Protein AF-A0A6J8EZH2-F1 (afdb_monomer)

Foldseek 3Di:
DVVVVVVVCVVVVPPPDCPPVVVPDPPAPPDDDPVNVVVVVVVVCVVVVVVVVVVVVVPVVDVPDDPVPDPDPVVVVVVVVVVVVVVVVVVVVSVVVVVVVVVVVVVVVVVVVVVVVVVVVVVVVVVVVVVVVVVVVVVVVVVCCVVCVCVVQAWPAKKFADPCGPQNAKDFFDLQDDPVVLCVVQVVAFKWWFEALTMIGGHHDDDDPVIDGDHRVQQPDARNNGRVDGRGRHRMTRMGTD

Nearest PDB structures (foldseek):
  5fws-assembly1_A  TM=8.852E-01  e=4.371E-08  Homo sapiens
  5fwu-assembly1_A  TM=8.793E-01  e=6.453E-08  Homo sapiens
  7bzt-assembly1_E  TM=8.659E-01  e=6.453E-08  Homo sapiens
  7pz2-assembly1_A  TM=8.069E-01  e=7.130E-07  Saccharomyces cerevisiae

Organism: Mytilus coruscus (NCBI:txid42192)

Solvent-accessible surface area (backbone atoms only — not comparable to full-atom values): 13404 Å² total; per-residue (Å²): 118,69,67,60,53,55,50,52,50,63,59,61,71,67,62,88,80,67,75,68,75,70,77,68,57,85,84,66,61,92,89,81,41,72,66,56,57,49,50,60,54,50,59,64,51,46,61,57,52,53,52,52,50,51,55,52,53,56,58,71,74,44,94,82,64,65,82,87,77,60,80,53,71,66,57,57,53,50,51,52,53,50,54,56,49,52,51,52,50,50,52,49,53,53,49,54,52,51,53,51,54,50,53,53,50,50,56,51,49,53,52,53,55,54,50,53,54,52,51,54,54,52,51,54,53,52,54,50,53,52,53,52,52,53,50,52,52,51,54,50,51,52,51,50,49,69,77,39,63,59,56,81,64,36,53,76,47,15,24,43,43,58,97,86,39,65,40,73,48,69,46,81,72,38,91,57,26,35,70,67,58,38,34,64,71,22,63,94,34,56,26,25,27,22,28,58,27,28,30,35,20,21,27,79,66,77,89,43,89,94,31,44,77,53,61,58,79,62,22,66,30,45,12,67,56,35,71,97,40,56,15,1,17,85,55,17,26,25,28,26,48,80

Radius of gyration: 48.92 Å; Cα contacts (8 Å, |Δi|>4): 246; chains: 1; bounding box: 97×35×114 Å

pLDDT: mean 74.62, std 21.77, range [24.61, 97.44]

InterPro domains:
  IPR002889 Carbohydrate-binding WSC [PF01822] (155-233)
  IPR002889 Carbohydrate-binding WSC [PS51212] (152-242)
  IPR002889 Carbohydrate-binding WSC [SM00321] (152-242)
  IPR051589 Sialate:O-sulfotransferase [PTHR45964] (112-242)

Mean predicted aligned error: 18.31 Å

Secondary structure (DSSP, 8-state):
-HHHHHHHHHHHTTSSS-SSTTTS-TTS-TTT-HHHHHHHHHHHHHHHHHHHHHHHHHHHT-TT--TTSSPPHHHHHHHHHHHHHHHHHHHHHHHHHHHHHHHHHHHHHHHHHHHHHHHHHHHHHHHHHHHHHHHHHHHHHHHHHHH-GGGTTTEEEEEE--TT-SSSEEEPPPTT--HHHHHHHTTTSSEEEEETTTEEEEES----TTS-EE-GGG--PEETTEEEEE--BTTEEEEEE-

Structure (mmCIF, N/CA/C/O backbone):
data_AF-A0A6J8EZH2-F1
#
_entry.id   AF-A0A6J8EZH2-F1
#
loop_
_atom_site.group_PDB
_atom_site.id
_atom_site.type_symbol
_atom_site.label_atom_id
_atom_site.label_alt_id
_atom_site.label_comp_id
_atom_site.label_asym_id
_atom_site.label_entity_id
_atom_site.label_seq_id
_atom_site.pdbx_PDB_ins_code
_atom_site.Cartn_x
_atom_site.Cartn_y
_atom_site.Cartn_z
_atom_site.occupancy
_atom_site.B_iso_or_equiv
_atom_site.auth_seq_id
_atom_site.auth_comp_id
_atom_site.auth_asym_id
_atom_site.auth_atom_id
_atom_site.pdbx_PDB_model_num
ATOM 1 N N . MET A 1 1 ? -58.253 7.950 54.979 1.00 36.25 1 MET A N 1
ATOM 2 C CA . MET A 1 1 ? -58.880 7.633 53.675 1.00 36.25 1 MET A CA 1
ATOM 3 C C . MET A 1 1 ? -58.024 6.733 52.775 1.00 36.25 1 MET A C 1
ATOM 5 O O . MET A 1 1 ? -58.567 5.784 52.239 1.00 36.25 1 MET A O 1
ATOM 9 N N . TRP A 1 2 ? -56.701 6.925 52.660 1.00 24.61 2 TRP A N 1
ATOM 10 C CA . TRP A 1 2 ? -55.835 6.072 51.815 1.00 24.61 2 TRP A CA 1
ATOM 11 C C . TRP A 1 2 ? -55.559 4.654 52.358 1.00 24.61 2 TRP A C 1
ATOM 13 O O . TRP A 1 2 ? -55.415 3.715 51.584 1.00 24.61 2 TRP A O 1
ATOM 23 N N . ILE A 1 3 ? -55.561 4.459 53.681 1.00 33.22 3 ILE A N 1
ATOM 24 C CA . ILE A 1 3 ? -55.316 3.141 54.303 1.00 33.22 3 ILE A CA 1
ATOM 25 C C . ILE A 1 3 ? -56.498 2.173 54.090 1.00 33.22 3 ILE A C 1
ATOM 27 O O 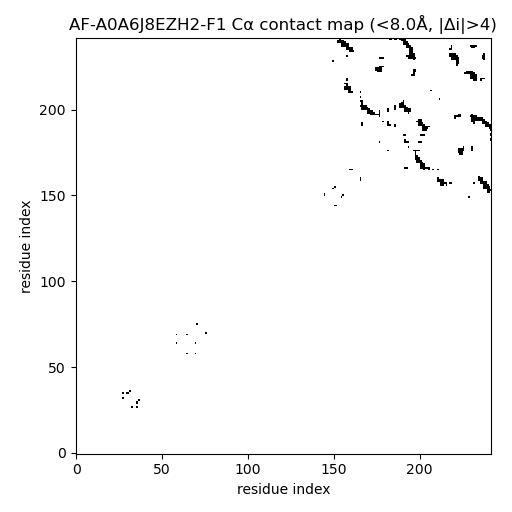. ILE A 1 3 ? -56.279 0.980 53.909 1.00 33.22 3 ILE A O 1
ATOM 31 N N . GLN A 1 4 ? -57.736 2.678 54.013 1.00 32.62 4 GLN A N 1
ATOM 32 C CA . GLN A 1 4 ? -58.915 1.865 53.674 1.00 32.62 4 GLN A CA 1
ATOM 33 C C . GLN A 1 4 ? -58.931 1.439 52.201 1.00 32.62 4 GLN A C 1
ATOM 35 O O . GLN A 1 4 ? -59.411 0.355 51.901 1.00 32.62 4 GLN A O 1
ATOM 40 N N . ILE A 1 5 ? -58.357 2.236 51.293 1.00 39.25 5 ILE A N 1
ATOM 41 C CA . ILE A 1 5 ? -58.253 1.890 49.866 1.00 39.25 5 ILE A CA 1
ATOM 42 C C . ILE A 1 5 ? -57.192 0.799 49.655 1.00 39.25 5 ILE A C 1
ATOM 44 O O . ILE A 1 5 ? -57.424 -0.150 48.912 1.00 39.25 5 ILE A O 1
ATOM 48 N N . VAL A 1 6 ? -56.063 0.871 50.371 1.00 41.75 6 VAL A N 1
ATOM 49 C CA . VAL A 1 6 ? -55.014 -0.164 50.318 1.00 41.75 6 VAL A CA 1
ATOM 50 C C . VAL A 1 6 ? -55.481 -1.472 50.970 1.00 41.75 6 VAL A C 1
ATOM 52 O O . VAL A 1 6 ? -55.245 -2.537 50.404 1.00 41.75 6 VAL A O 1
ATOM 55 N N . LEU A 1 7 ? -56.218 -1.414 52.090 1.00 38.00 7 LEU A N 1
ATOM 56 C CA . LEU A 1 7 ? -56.853 -2.605 52.671 1.00 38.00 7 LEU A CA 1
ATOM 57 C C . LEU A 1 7 ? -57.950 -3.181 51.760 1.00 38.00 7 LEU A C 1
ATOM 59 O O . LEU A 1 7 ? -57.999 -4.392 51.590 1.00 38.00 7 LEU A O 1
ATOM 63 N N . CYS A 1 8 ? -58.787 -2.351 51.126 1.00 34.72 8 CYS A N 1
ATOM 64 C CA . CYS A 1 8 ? -59.806 -2.825 50.181 1.00 34.72 8 CYS A CA 1
ATOM 65 C C . CYS A 1 8 ? -59.202 -3.467 48.927 1.00 34.72 8 CYS A C 1
ATOM 67 O O . CYS A 1 8 ? -59.775 -4.430 48.424 1.00 34.72 8 CYS A O 1
ATOM 69 N N . CYS A 1 9 ? -58.058 -2.982 48.433 1.00 38.47 9 CYS A N 1
ATOM 70 C CA . CYS A 1 9 ? -57.343 -3.628 47.330 1.00 38.47 9 CYS A CA 1
ATOM 71 C C . CYS A 1 9 ? -56.729 -4.966 47.759 1.00 38.47 9 CYS A C 1
ATOM 73 O O . CYS A 1 9 ? -56.848 -5.939 47.025 1.00 38.47 9 CYS A O 1
ATOM 75 N N . LEU A 1 10 ? -56.130 -5.047 48.952 1.00 41.62 10 LEU A N 1
ATOM 76 C CA . LEU A 1 10 ? -55.529 -6.286 49.464 1.00 41.62 10 LEU A CA 1
ATOM 77 C C . LEU A 1 10 ? -56.574 -7.350 49.840 1.00 41.62 10 LEU A C 1
ATOM 79 O O . LEU A 1 10 ? -56.311 -8.537 49.686 1.00 41.62 10 LEU A O 1
ATOM 83 N N . ILE A 1 11 ? -57.769 -6.940 50.275 1.00 41.91 11 ILE A N 1
ATOM 84 C CA . ILE A 1 11 ? -58.869 -7.851 50.623 1.00 41.91 11 ILE A CA 1
ATOM 85 C C . ILE A 1 11 ? -59.633 -8.312 49.367 1.00 41.91 11 ILE A C 1
ATOM 87 O O . ILE A 1 11 ? -59.992 -9.482 49.280 1.00 41.91 11 ILE A O 1
ATOM 91 N N . ASN A 1 12 ? -59.823 -7.450 48.356 1.00 37.88 12 ASN A N 1
ATOM 92 C CA . ASN A 1 12 ? -60.533 -7.823 47.119 1.00 37.88 12 ASN A CA 1
ATOM 93 C C . ASN A 1 12 ? -59.652 -8.491 46.046 1.00 37.88 12 ASN A C 1
ATOM 95 O O . ASN A 1 12 ? -60.195 -9.104 45.130 1.00 37.88 12 ASN A O 1
ATOM 99 N N . LEU A 1 13 ? -58.318 -8.426 46.138 1.00 41.09 13 LEU A N 1
ATOM 100 C CA . LEU A 1 13 ? -57.421 -9.162 45.229 1.00 41.09 13 LEU A CA 1
ATOM 101 C C . LEU A 1 13 ? -57.279 -10.656 45.582 1.00 41.09 13 LEU A C 1
ATOM 103 O O . LEU A 1 13 ? -56.808 -11.421 44.744 1.00 41.09 13 LEU A O 1
ATOM 107 N N . CYS A 1 14 ? -57.728 -11.087 46.769 1.00 38.00 14 CYS A N 1
ATOM 108 C CA . CYS A 1 14 ? -57.691 -12.497 47.184 1.00 38.00 14 CYS A CA 1
ATOM 109 C C . CYS A 1 14 ? -58.971 -13.296 46.879 1.00 38.00 14 CYS A C 1
ATOM 111 O O . CYS A 1 14 ? -58.990 -14.507 47.106 1.00 38.00 14 CYS A O 1
ATOM 113 N N . CYS A 1 15 ? -60.019 -12.684 46.313 1.00 32.69 15 CYS A N 1
ATOM 114 C CA . CYS A 1 15 ? -61.166 -13.444 45.813 1.00 32.69 15 CYS A CA 1
ATOM 115 C C . CYS A 1 15 ? -60.794 -14.172 44.511 1.00 32.69 15 CYS A C 1
ATOM 117 O O . CYS A 1 15 ? -60.746 -13.587 43.432 1.00 32.69 15 CYS A O 1
ATOM 119 N N . SER A 1 16 ? -60.467 -15.458 44.672 1.00 43.03 16 SER A N 1
ATOM 120 C CA . SER A 1 16 ? -60.680 -16.575 43.743 1.00 43.03 16 SER A CA 1
ATOM 121 C C . SER A 1 16 ? -61.290 -16.196 42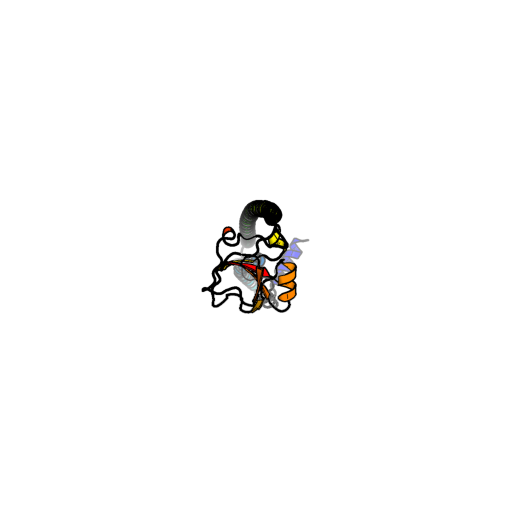.382 1.00 43.03 16 SER A C 1
ATOM 123 O O . SER A 1 16 ? -62.507 -16.135 42.285 1.00 43.03 16 SER A O 1
ATOM 125 N N . GLU A 1 17 ? -60.442 -15.963 41.365 1.00 35.91 17 GLU A N 1
ATOM 126 C CA . GLU A 1 17 ? -60.657 -16.354 39.943 1.00 35.91 17 GLU A CA 1
ATOM 127 C C . GLU A 1 17 ? -59.638 -15.749 38.953 1.00 35.91 17 GLU A C 1
ATOM 129 O O . GLU A 1 17 ? -59.593 -16.148 37.794 1.00 35.91 17 GLU A O 1
ATOM 134 N N . LYS A 1 18 ? -58.746 -14.835 39.367 1.00 37.28 18 LYS A N 1
ATOM 135 C CA . LYS A 1 18 ? -57.723 -14.246 38.463 1.00 37.28 18 LYS A CA 1
ATOM 136 C C . LYS A 1 18 ? -56.276 -14.666 38.752 1.00 37.28 18 LYS A C 1
ATOM 138 O O . LYS A 1 18 ? -55.342 -13.967 38.364 1.00 37.28 18 LYS A O 1
ATOM 143 N N . ARG A 1 19 ? -56.075 -15.813 39.410 1.00 38.62 19 ARG A N 1
ATOM 144 C CA . ARG A 1 19 ? -54.743 -16.318 39.798 1.00 38.62 19 ARG A CA 1
ATOM 145 C C . ARG A 1 19 ? -53.944 -16.890 38.608 1.00 38.62 19 ARG A C 1
ATOM 147 O O . ARG A 1 19 ? -52.722 -16.797 38.611 1.00 38.62 19 ARG A O 1
ATOM 154 N N . GLU A 1 20 ? -54.605 -17.386 37.557 1.00 37.97 20 GLU A N 1
ATOM 155 C CA . GLU A 1 20 ? -53.920 -18.024 36.413 1.00 37.97 20 GLU A CA 1
ATOM 156 C C . GLU A 1 20 ? -53.517 -17.052 35.288 1.00 37.97 20 GLU A C 1
ATOM 158 O O . GLU A 1 20 ? -52.493 -17.249 34.637 1.00 37.97 20 GLU A O 1
ATOM 163 N N . ASN A 1 21 ? -54.221 -15.929 35.114 1.00 36.03 21 ASN A N 1
ATOM 164 C CA . ASN A 1 21 ? -53.940 -14.995 34.012 1.00 36.03 21 ASN A CA 1
ATOM 165 C C . ASN A 1 21 ? -52.770 -14.025 34.270 1.00 36.03 21 ASN A C 1
ATOM 167 O O . ASN A 1 21 ? -52.305 -13.374 33.337 1.00 36.03 21 ASN A O 1
ATOM 171 N N . PHE A 1 22 ? -52.273 -13.918 35.508 1.00 34.59 22 PHE A N 1
ATOM 172 C CA . PHE A 1 22 ? -51.143 -13.034 35.845 1.00 34.59 22 PHE A CA 1
ATOM 173 C C . PHE A 1 22 ? -49.785 -13.757 35.862 1.00 34.59 22 PHE A C 1
ATOM 175 O O . PHE A 1 22 ? -48.744 -13.116 35.730 1.00 34.59 22 PHE A O 1
ATOM 182 N N . LEU A 1 23 ? -49.792 -15.090 35.974 1.00 38.56 23 LEU A N 1
ATOM 183 C CA . LEU A 1 23 ? -48.592 -15.935 35.938 1.00 38.56 23 LEU A CA 1
ATOM 184 C C . LEU A 1 23 ? -48.145 -16.286 34.506 1.00 38.56 23 LEU A C 1
ATOM 186 O O . LEU A 1 23 ? -47.023 -16.750 34.322 1.00 38.56 23 LEU A O 1
ATOM 190 N N . GLY A 1 24 ? -49.004 -16.059 33.504 1.00 34.47 24 GLY A N 1
ATOM 191 C CA . GLY A 1 24 ? -48.793 -16.480 32.114 1.00 34.47 24 GLY A CA 1
ATOM 192 C C . GLY A 1 24 ? -48.288 -15.409 31.143 1.00 34.47 24 GLY A C 1
ATOM 193 O O . GLY A 1 24 ? -48.182 -15.694 29.955 1.00 34.47 24 GLY A O 1
ATOM 194 N N . SER A 1 25 ? -47.992 -14.180 31.583 1.00 36.44 25 SER A N 1
ATOM 195 C CA . SER A 1 25 ? -47.440 -13.173 30.666 1.00 36.44 25 SER A CA 1
ATOM 196 C C . SER A 1 25 ? -45.913 -13.139 30.741 1.00 36.44 25 SER A C 1
ATOM 198 O O . SER A 1 25 ? -45.340 -12.623 31.699 1.00 36.44 25 SER A O 1
ATOM 200 N N . ASP A 1 26 ? -45.260 -13.612 29.679 1.00 40.09 26 ASP A N 1
ATOM 201 C CA . ASP A 1 26 ? -43.815 -13.518 29.400 1.00 40.09 26 ASP A CA 1
ATOM 202 C C . ASP A 1 26 ? -43.273 -12.068 29.325 1.00 40.09 26 ASP A C 1
ATOM 204 O O . ASP A 1 26 ? -42.164 -11.819 28.855 1.00 40.09 26 ASP A O 1
ATOM 208 N N . LYS A 1 27 ? -44.037 -11.069 29.786 1.00 40.38 27 LYS A N 1
ATOM 209 C CA . LYS A 1 27 ? -43.682 -9.645 29.726 1.00 40.38 27 LYS A CA 1
ATOM 210 C C . LYS A 1 27 ? -42.660 -9.207 30.772 1.00 40.38 27 LYS A C 1
ATOM 212 O O . LYS A 1 27 ? -42.039 -8.164 30.590 1.00 40.38 27 LYS A O 1
ATOM 217 N N . TYR A 1 28 ? -42.457 -9.975 31.840 1.00 39.94 28 TYR A N 1
ATOM 218 C CA . TYR A 1 28 ? -41.452 -9.676 32.860 1.00 39.94 28 TYR A CA 1
ATOM 219 C C . TYR A 1 28 ? -40.596 -10.918 33.083 1.00 39.94 28 TYR A C 1
ATOM 221 O O . TYR A 1 28 ? -40.997 -11.839 33.791 1.00 39.94 28 TYR A O 1
ATOM 229 N N . GLY A 1 29 ? -39.440 -10.946 32.414 1.00 36.50 29 GLY A N 1
ATOM 230 C CA . GLY A 1 29 ? -38.538 -12.092 32.345 1.00 36.50 29 GLY A CA 1
ATOM 231 C C . GLY A 1 29 ? -38.310 -12.783 33.691 1.00 36.50 29 GLY A C 1
ATOM 232 O O . GLY A 1 29 ? -38.038 -12.141 34.710 1.00 36.50 29 GLY A O 1
ATOM 233 N N . LYS A 1 30 ? -38.418 -14.116 33.672 1.00 41.22 30 LYS A N 1
ATOM 234 C CA . LYS A 1 30 ? -38.018 -15.000 34.772 1.00 41.22 30 LYS A CA 1
ATOM 235 C C . LYS A 1 30 ? -36.577 -14.667 35.184 1.00 41.22 30 LYS A C 1
ATOM 237 O O . LYS A 1 30 ? -35.664 -14.891 34.400 1.00 41.22 30 LYS A O 1
ATOM 242 N N . GLY A 1 31 ? -36.385 -14.164 36.406 1.00 44.62 31 GLY A N 1
ATOM 243 C CA . GLY A 1 31 ? -35.070 -14.098 37.062 1.00 44.62 31 GLY A CA 1
ATOM 244 C C . GLY A 1 31 ? -34.593 -12.722 37.537 1.00 44.62 31 GLY A C 1
ATOM 245 O O . GLY A 1 31 ? -33.951 -12.672 38.579 1.00 44.62 31 GLY A O 1
ATOM 246 N N . ASP A 1 32 ? -34.960 -11.617 36.872 1.00 43.00 32 ASP A N 1
ATOM 247 C CA . ASP A 1 32 ? -34.295 -10.310 37.105 1.00 43.00 32 ASP A CA 1
ATOM 248 C C . ASP A 1 32 ? -35.229 -9.155 37.512 1.00 43.00 32 ASP A C 1
ATOM 250 O O . ASP A 1 32 ? -34.785 -8.039 37.789 1.00 43.00 32 ASP A O 1
ATOM 254 N N . SER A 1 33 ? -36.541 -9.388 37.555 1.00 46.72 33 SER A N 1
ATOM 255 C CA . SER A 1 33 ? -37.527 -8.350 37.869 1.00 46.72 33 SER A CA 1
ATOM 256 C C . SER A 1 33 ? -37.743 -8.223 39.384 1.00 46.72 33 SER A C 1
ATOM 258 O O . SER A 1 33 ? -37.976 -9.211 40.082 1.00 46.72 33 SER A O 1
ATOM 260 N N . ILE A 1 34 ? -37.724 -6.988 39.905 1.00 48.06 34 ILE A N 1
ATOM 261 C CA . ILE A 1 34 ? -38.060 -6.694 41.311 1.00 48.06 34 ILE A CA 1
ATOM 262 C C . ILE A 1 34 ? -39.450 -7.234 41.678 1.00 48.06 34 ILE A C 1
ATOM 264 O O . ILE A 1 34 ? -39.663 -7.720 42.786 1.00 48.06 34 ILE A O 1
ATOM 268 N N . LEU A 1 35 ? -40.365 -7.227 40.703 1.00 44.75 35 LEU A N 1
ATOM 269 C CA . LEU A 1 35 ? -41.702 -7.788 40.818 1.00 44.75 35 LEU A CA 1
ATOM 270 C C . LEU A 1 35 ? -41.635 -9.303 41.039 1.00 44.75 35 LEU A C 1
ATOM 272 O O . LEU A 1 35 ? -42.342 -9.815 41.892 1.00 44.75 35 LEU A O 1
ATOM 276 N N . TRP A 1 36 ? -40.749 -10.013 40.335 1.00 50.75 36 TRP A N 1
ATOM 277 C CA . TRP A 1 36 ? -40.573 -11.461 40.475 1.00 50.75 36 TRP A CA 1
ATOM 278 C C . TRP A 1 36 ? -40.064 -11.849 41.871 1.00 50.75 36 TRP A C 1
ATOM 280 O O . TRP A 1 36 ? -40.602 -12.768 42.487 1.00 50.75 36 TRP A O 1
ATOM 290 N N . TYR A 1 37 ? -39.087 -11.113 42.412 1.00 48.34 37 TYR A N 1
ATOM 291 C CA . TYR A 1 37 ? -38.556 -11.374 43.756 1.00 48.34 37 TYR A CA 1
ATOM 292 C C . TYR A 1 37 ? -39.574 -11.041 44.858 1.00 48.34 37 TYR A C 1
ATOM 294 O O . TYR A 1 37 ? -39.721 -11.796 45.821 1.00 48.34 37 TYR A O 1
ATOM 302 N N . ILE A 1 38 ? -40.315 -9.937 44.697 1.00 50.19 38 ILE A N 1
ATOM 303 C CA . ILE A 1 38 ? -41.415 -9.555 45.592 1.00 50.19 38 ILE A CA 1
ATOM 304 C C . ILE A 1 38 ? -42.527 -10.613 45.548 1.00 50.19 38 ILE A C 1
ATOM 306 O O . ILE A 1 38 ? -42.965 -11.069 46.600 1.00 50.19 38 ILE A O 1
ATOM 310 N N . LEU A 1 39 ? -42.935 -11.060 44.356 1.00 52.25 39 LEU A N 1
ATOM 311 C CA . LEU A 1 39 ? -43.984 -12.067 44.174 1.00 52.25 39 LEU A CA 1
ATOM 312 C C . LEU A 1 39 ? -43.591 -13.424 44.771 1.00 52.25 39 LEU A C 1
ATOM 314 O O . LEU A 1 39 ? -44.400 -14.013 45.475 1.00 52.25 39 LEU A O 1
ATOM 318 N N . GLN A 1 40 ? -42.353 -13.893 44.577 1.00 55.09 40 GLN A N 1
ATOM 319 C CA . GLN A 1 40 ? -41.859 -15.142 45.179 1.00 55.09 40 GLN A CA 1
ATOM 320 C C . GLN A 1 40 ? -41.872 -15.111 46.715 1.00 55.09 40 GLN A C 1
ATOM 322 O O . GLN A 1 40 ? -42.241 -16.093 47.355 1.00 55.09 40 GLN A O 1
ATOM 327 N N . LYS A 1 41 ? -41.487 -13.982 47.321 1.00 54.06 41 LYS A N 1
ATOM 328 C CA . LYS A 1 41 ? -41.457 -13.832 48.784 1.00 54.06 41 LYS A CA 1
ATOM 329 C C . LYS A 1 41 ? -42.849 -13.633 49.387 1.00 54.06 41 LYS A C 1
ATOM 331 O O . LYS A 1 41 ? -43.136 -14.261 50.400 1.00 54.06 41 LYS A O 1
ATOM 336 N N . LEU A 1 42 ? -43.721 -12.850 48.747 1.00 49.62 42 LEU A N 1
ATOM 337 C CA . LEU A 1 42 ? -45.122 -12.696 49.164 1.00 49.62 42 LEU A CA 1
ATOM 338 C C . LEU A 1 42 ? -45.900 -14.016 49.062 1.00 49.62 42 LEU A C 1
ATOM 340 O O . LEU A 1 42 ? -46.739 -14.295 49.912 1.00 49.62 42 LEU A O 1
ATOM 344 N N . HIS A 1 43 ? -45.571 -14.871 48.089 1.00 52.91 43 HIS A N 1
ATOM 345 C CA . HIS A 1 43 ? -46.172 -16.201 47.955 1.00 52.91 43 HIS A CA 1
ATOM 346 C C . HIS A 1 43 ? -45.881 -17.126 49.154 1.00 52.91 43 HIS A C 1
ATOM 348 O O . HIS A 1 43 ? -46.641 -18.051 49.429 1.00 52.91 43 HIS A O 1
ATOM 354 N N . HIS A 1 44 ? -44.799 -16.877 49.902 1.00 48.62 44 HIS A N 1
ATOM 355 C CA . HIS A 1 44 ? -44.492 -17.608 51.134 1.00 48.62 44 HIS A CA 1
ATOM 356 C C . HIS A 1 44 ? -45.322 -17.108 52.336 1.00 48.62 44 HIS A C 1
ATOM 358 O O . HIS A 1 44 ? -45.607 -17.885 53.250 1.00 48.62 44 HIS A O 1
ATOM 364 N N . ASP A 1 45 ? -45.739 -15.840 52.334 1.00 48.09 45 ASP A N 1
ATOM 365 C CA . ASP A 1 45 ? -46.593 -15.252 53.376 1.00 48.09 45 ASP A CA 1
ATOM 366 C C . ASP A 1 45 ? -48.089 -15.574 53.157 1.00 48.09 45 ASP A C 1
ATOM 368 O O . ASP A 1 45 ? -48.860 -15.604 54.117 1.00 48.09 45 ASP A O 1
ATOM 372 N N . ASP A 1 46 ? -48.477 -15.923 51.925 1.00 54.78 46 ASP A N 1
ATOM 373 C CA . ASP A 1 46 ? -49.833 -16.332 51.514 1.00 54.78 46 ASP A CA 1
ATOM 374 C C . ASP A 1 46 ? -50.354 -17.541 52.325 1.00 54.78 46 ASP A C 1
ATOM 376 O O . ASP A 1 46 ? -51.497 -17.554 52.776 1.00 54.78 46 ASP A O 1
ATOM 380 N N . LYS A 1 47 ? -49.482 -18.513 52.647 1.00 55.81 47 LYS A N 1
ATOM 381 C CA . LYS A 1 47 ? -49.845 -19.683 53.478 1.00 55.81 47 LYS A CA 1
ATOM 382 C C . LYS A 1 47 ? -50.275 -19.312 54.900 1.00 55.81 47 LYS A C 1
ATOM 384 O O . LYS A 1 47 ? -51.152 -19.959 55.462 1.00 55.81 47 LYS A O 1
ATOM 389 N N . ARG A 1 48 ? -49.673 -18.269 55.482 1.00 52.38 48 ARG A N 1
ATOM 390 C CA . ARG A 1 48 ? -50.034 -17.770 56.820 1.00 52.38 48 ARG A CA 1
ATOM 391 C C . ARG A 1 48 ? -51.331 -16.968 56.798 1.00 52.38 48 ARG A C 1
ATOM 393 O O . ARG A 1 48 ? -52.080 -16.999 57.770 1.00 52.38 48 ARG A O 1
ATOM 400 N N . ILE A 1 49 ? -51.600 -16.254 55.705 1.00 50.53 49 ILE A N 1
ATOM 401 C CA . ILE A 1 49 ? -52.863 -15.532 55.514 1.00 50.53 49 ILE A CA 1
ATOM 402 C C . ILE A 1 49 ? -54.018 -16.527 55.354 1.00 50.53 49 ILE A C 1
ATOM 404 O O . ILE A 1 49 ? -55.049 -16.341 56.000 1.00 50.53 49 ILE A O 1
ATOM 408 N N . ASP A 1 50 ? -53.822 -17.614 54.602 1.00 53.75 50 ASP A N 1
ATOM 409 C CA . ASP A 1 50 ? -54.804 -18.698 54.462 1.00 53.75 50 ASP A CA 1
ATOM 410 C C . ASP A 1 50 ? -55.126 -19.380 55.807 1.00 53.75 50 ASP A C 1
ATOM 412 O O . ASP A 1 50 ? -56.283 -19.706 56.083 1.00 53.75 50 ASP A O 1
ATOM 416 N N . GLU A 1 51 ? -54.129 -19.578 56.678 1.00 51.59 51 GLU A N 1
ATOM 417 C CA . GLU A 1 51 ? -54.328 -20.115 58.035 1.00 51.59 51 GLU A CA 1
ATOM 418 C C . GLU A 1 51 ? -55.154 -19.164 58.916 1.00 51.59 51 GLU A C 1
ATOM 420 O O . GLU A 1 51 ? -56.116 -19.595 59.551 1.00 51.59 51 GLU A O 1
ATOM 425 N N . ILE A 1 52 ? -54.850 -17.862 58.895 1.00 47.69 52 ILE A N 1
ATOM 426 C CA . ILE A 1 52 ? -55.603 -16.846 59.651 1.00 47.69 52 ILE A CA 1
ATOM 427 C C . ILE A 1 52 ? -57.038 -16.716 59.118 1.00 47.69 52 ILE A C 1
ATOM 429 O O . ILE A 1 52 ? -57.981 -16.616 59.901 1.00 47.69 52 ILE A O 1
ATOM 433 N N . GLN A 1 53 ? -57.232 -16.750 57.797 1.00 48.88 53 GLN A N 1
ATOM 434 C CA . GLN A 1 53 ? -58.560 -16.703 57.180 1.00 48.88 53 GLN A CA 1
ATOM 435 C C . GLN A 1 53 ? -59.402 -17.932 57.532 1.00 48.88 53 GLN A C 1
ATOM 437 O O . GLN A 1 53 ? -60.591 -17.783 57.817 1.00 48.88 53 GLN A O 1
ATOM 442 N N . LYS A 1 54 ? -58.797 -19.126 57.589 1.00 56.16 54 LYS A N 1
ATOM 443 C CA . LYS A 1 54 ? -59.467 -20.338 58.087 1.00 56.16 54 LYS A CA 1
ATOM 444 C C . LYS A 1 54 ? -59.902 -20.183 59.541 1.00 56.16 54 LYS A C 1
ATOM 446 O O . LYS A 1 54 ? -61.060 -20.457 59.843 1.00 56.16 54 LYS A O 1
ATOM 451 N N . SER A 1 55 ? -59.029 -19.678 60.415 1.00 47.78 55 SER A N 1
ATOM 452 C CA . SER A 1 55 ? -59.376 -19.426 61.820 1.00 47.78 55 SER A CA 1
ATOM 453 C C . SER A 1 55 ? -60.508 -18.401 61.972 1.00 47.78 55 SER A C 1
ATOM 455 O O . SER A 1 55 ? -61.413 -18.602 62.774 1.00 47.78 55 SER A O 1
ATOM 457 N N . VAL A 1 56 ? -60.520 -17.331 61.171 1.00 48.22 56 VAL A N 1
ATOM 458 C CA . VAL A 1 56 ? -61.601 -16.325 61.179 1.00 48.22 56 VAL A CA 1
ATOM 459 C C . VAL A 1 56 ? -62.921 -16.901 60.650 1.00 48.22 56 VAL A C 1
ATOM 461 O O . VAL A 1 56 ? -63.982 -16.610 61.203 1.00 48.22 56 VAL A O 1
ATOM 464 N N . HIS A 1 57 ? -62.874 -17.739 59.612 1.00 50.34 57 HIS A N 1
ATOM 465 C CA . HIS A 1 57 ? -64.061 -18.372 59.032 1.00 50.34 57 HIS A CA 1
ATOM 466 C C . HIS A 1 57 ? -64.703 -19.404 59.978 1.00 50.34 57 HIS A C 1
ATOM 468 O O . HIS A 1 57 ? -65.928 -19.514 60.028 1.00 50.34 57 HIS A O 1
ATOM 474 N N . GLU A 1 58 ? -63.894 -20.121 60.762 1.00 49.84 58 GLU A N 1
ATOM 475 C CA . GLU A 1 58 ? -64.366 -21.014 61.831 1.00 49.84 58 GLU A CA 1
ATOM 476 C C . GLU A 1 58 ? -65.079 -20.237 62.951 1.00 49.84 58 GLU A C 1
ATOM 478 O O . GLU A 1 58 ? -66.162 -20.632 63.381 1.00 49.84 58 GLU A O 1
ATOM 483 N N . ILE A 1 59 ? -64.532 -19.084 63.361 1.00 45.91 59 ILE A N 1
ATOM 484 C CA . ILE A 1 59 ? -65.129 -18.203 64.383 1.00 45.91 59 ILE A CA 1
ATOM 485 C C . ILE A 1 59 ? -66.486 -17.640 63.922 1.00 45.91 59 ILE A C 1
ATOM 487 O O . ILE A 1 59 ? -67.414 -17.516 64.718 1.00 45.91 59 ILE A O 1
ATOM 491 N N . GLN A 1 60 ? -66.640 -17.323 62.633 1.00 45.66 60 GLN A N 1
ATOM 492 C CA . GLN A 1 60 ? -67.882 -16.764 62.080 1.00 45.66 60 GLN A CA 1
ATOM 493 C C . GLN A 1 60 ? -69.021 -17.788 61.937 1.00 45.66 60 GLN A C 1
ATOM 495 O O . GLN A 1 60 ? -70.186 -17.394 61.895 1.00 45.66 60 GLN A O 1
ATOM 500 N N . LYS A 1 61 ? -68.714 -19.090 61.856 1.00 47.50 61 LYS A N 1
ATOM 501 C CA . LYS A 1 61 ? -69.710 -20.157 61.651 1.00 47.50 61 LYS A CA 1
ATOM 502 C C . LYS A 1 61 ? -70.404 -20.639 62.926 1.00 47.50 61 LYS A C 1
ATOM 504 O O . LYS A 1 61 ? -71.395 -21.355 62.812 1.00 47.50 61 LYS A O 1
ATOM 509 N N . ASN A 1 62 ? -69.924 -20.269 64.113 1.00 47.84 62 ASN A N 1
ATOM 510 C CA . ASN A 1 62 ? -70.441 -20.799 65.375 1.00 47.84 62 ASN A CA 1
ATOM 511 C C . ASN A 1 62 ? -70.668 -19.663 66.400 1.00 47.84 62 ASN A C 1
ATOM 513 O O . ASN A 1 62 ? -69.758 -19.319 67.151 1.00 47.84 62 ASN A O 1
ATOM 517 N N . PRO A 1 63 ? -71.869 -19.046 66.445 1.00 48.03 63 PRO A N 1
ATOM 518 C CA . PRO A 1 63 ? -72.115 -17.829 67.231 1.00 48.03 63 PRO A CA 1
ATOM 519 C C . PRO A 1 63 ? -72.120 -18.018 68.759 1.00 48.03 63 PRO A C 1
ATOM 521 O O . PRO A 1 63 ? -72.138 -17.026 69.478 1.00 48.03 63 PRO A O 1
ATOM 524 N N . ASN A 1 64 ? -72.101 -19.265 69.249 1.00 51.16 64 ASN A N 1
ATOM 525 C CA . ASN A 1 64 ? -72.062 -19.626 70.675 1.00 51.16 64 ASN A CA 1
ATOM 526 C C . ASN A 1 64 ? -70.775 -20.401 71.027 1.00 51.16 64 ASN A C 1
ATOM 528 O O . ASN A 1 64 ? -70.822 -21.439 71.682 1.00 51.16 64 ASN A O 1
ATOM 532 N N . LEU A 1 65 ? -69.620 -19.939 70.543 1.00 45.44 65 LEU A N 1
ATOM 533 C CA . LEU A 1 65 ? -68.319 -20.422 71.014 1.00 45.44 65 LEU A CA 1
ATOM 534 C C . LEU A 1 65 ? -68.002 -19.784 72.373 1.00 45.44 65 LEU A C 1
ATOM 536 O O . LEU A 1 65 ? -67.981 -18.558 72.483 1.00 45.44 65 LEU A O 1
ATOM 540 N N . ASP A 1 66 ? -67.738 -20.613 73.387 1.00 41.91 66 ASP A N 1
ATOM 541 C CA . ASP A 1 66 ? -67.257 -20.178 74.701 1.00 41.91 66 ASP A CA 1
ATOM 542 C C . ASP A 1 66 ? -66.086 -19.194 74.548 1.00 41.91 66 ASP A C 1
ATOM 544 O O . ASP A 1 66 ? -65.143 -19.429 73.783 1.00 41.91 66 ASP A O 1
ATOM 548 N N . SER A 1 67 ? -66.127 -18.093 75.304 1.00 47.00 67 SER A N 1
ATOM 549 C CA . SER A 1 67 ? -65.154 -16.987 75.279 1.00 47.00 67 SER A CA 1
ATOM 550 C C . SER A 1 67 ? -63.701 -17.399 75.563 1.00 47.00 67 SER A C 1
ATOM 552 O O . SER A 1 67 ? -62.799 -16.576 75.456 1.00 47.00 67 SER A O 1
ATOM 554 N N . GLU A 1 68 ? -63.469 -18.662 75.915 1.00 46.81 68 GLU A N 1
ATOM 555 C CA . GLU A 1 68 ? -62.167 -19.260 76.212 1.00 46.81 68 GLU A CA 1
ATOM 556 C C . GLU A 1 68 ? -61.408 -19.741 74.953 1.00 46.81 68 GLU A C 1
ATOM 558 O O . GLU A 1 68 ? -60.218 -20.031 75.027 1.00 46.81 68 GLU A O 1
ATOM 563 N N . LYS A 1 69 ? -62.059 -19.796 73.775 1.00 48.50 69 LYS A N 1
ATOM 564 C CA . LYS A 1 69 ? -61.437 -20.203 72.491 1.00 48.50 69 LYS A CA 1
ATOM 565 C C . LYS A 1 69 ? -61.206 -19.066 71.488 1.00 48.50 69 LYS A C 1
ATOM 567 O O . LYS A 1 69 ? -60.738 -19.322 70.378 1.00 48.50 69 LYS A O 1
ATOM 572 N N . ILE A 1 70 ? -61.523 -17.821 71.844 1.00 44.53 70 ILE A N 1
ATOM 573 C CA . ILE A 1 70 ? -61.295 -16.650 70.985 1.00 44.53 70 ILE A CA 1
ATOM 574 C C . ILE A 1 70 ? -59.886 -16.104 71.284 1.00 44.53 70 ILE A C 1
ATOM 576 O O . ILE A 1 70 ? -59.638 -15.725 72.428 1.00 44.53 70 ILE A O 1
ATOM 580 N N . PRO A 1 71 ? -58.962 -16.050 70.300 1.00 52.88 71 PRO A N 1
ATOM 581 C CA . PRO A 1 71 ? -57.621 -15.514 70.523 1.00 52.88 71 PRO A CA 1
ATOM 582 C C . PRO A 1 71 ? -57.690 -14.065 71.019 1.00 52.88 71 PRO A C 1
ATOM 584 O O . PRO A 1 71 ? -58.469 -13.265 70.488 1.00 52.88 71 PRO A O 1
ATOM 587 N N . ASP A 1 72 ? -56.870 -13.717 72.016 1.00 61.12 72 ASP A N 1
ATOM 588 C CA . ASP A 1 72 ? -56.873 -12.375 72.600 1.00 61.12 72 ASP A CA 1
ATOM 589 C C . ASP A 1 72 ? -56.596 -11.319 71.518 1.00 61.12 72 ASP A C 1
ATOM 591 O O . ASP A 1 72 ? -55.719 -11.456 70.658 1.00 61.12 72 ASP A O 1
ATOM 595 N N . LYS A 1 73 ? -57.330 -10.207 71.573 1.00 53.47 73 LYS A N 1
ATOM 596 C CA . LYS A 1 73 ? -57.217 -9.105 70.610 1.00 53.47 73 LYS A CA 1
ATOM 597 C C . LYS A 1 73 ? -55.784 -8.572 70.526 1.00 53.47 73 LYS A C 1
ATOM 599 O O . LYS A 1 73 ? -55.358 -8.129 69.455 1.00 53.47 73 LYS A O 1
ATOM 604 N N . ASN A 1 74 ? -55.026 -8.613 71.626 1.00 64.19 74 ASN A N 1
ATOM 605 C CA . ASN A 1 74 ? -53.627 -8.192 71.619 1.00 64.19 74 ASN A CA 1
ATOM 606 C C . ASN A 1 74 ? -52.720 -9.199 70.909 1.00 64.19 74 ASN A C 1
ATOM 608 O O . ASN A 1 74 ? -51.779 -8.778 70.239 1.00 64.19 74 ASN A O 1
ATOM 612 N N . GLU A 1 75 ? -53.014 -10.497 70.989 1.00 65.69 75 GLU A N 1
ATOM 613 C CA . GLU A 1 75 ? -52.276 -11.553 70.292 1.00 65.69 75 GLU A CA 1
ATOM 614 C C . GLU A 1 75 ? -52.416 -11.412 68.771 1.00 65.69 75 GLU A C 1
ATOM 616 O O . GLU A 1 75 ? -51.414 -11.355 68.053 1.00 65.69 75 GLU A O 1
ATOM 621 N N . VAL A 1 76 ? -53.644 -11.197 68.287 1.00 56.69 76 VAL A N 1
ATOM 622 C CA . VAL A 1 76 ? -53.921 -10.922 66.867 1.00 56.69 76 VAL A CA 1
ATOM 623 C C . VAL A 1 76 ? -53.202 -9.648 66.403 1.00 56.69 76 VAL A C 1
ATOM 625 O O . VAL A 1 76 ? -52.531 -9.639 65.368 1.00 56.69 76 VAL A O 1
ATOM 628 N N . ASN A 1 77 ? -53.271 -8.567 67.186 1.00 57.31 77 ASN A N 1
ATOM 629 C CA . ASN A 1 77 ? -52.633 -7.291 66.847 1.00 57.31 77 ASN A CA 1
ATOM 630 C C . ASN A 1 77 ? -51.091 -7.383 66.849 1.00 57.31 77 ASN A C 1
ATOM 632 O O . ASN A 1 77 ? -50.420 -6.762 66.021 1.00 57.31 77 ASN A O 1
ATOM 636 N N . ASN A 1 78 ? -50.514 -8.188 67.744 1.00 69.50 78 ASN A N 1
ATOM 637 C CA . ASN A 1 78 ? -49.079 -8.472 67.774 1.00 69.50 78 ASN A CA 1
ATOM 638 C C . ASN A 1 78 ? -48.642 -9.326 66.573 1.00 69.50 78 ASN A C 1
ATOM 640 O O . ASN A 1 78 ? -47.590 -9.053 65.990 1.00 69.50 78 ASN A O 1
ATOM 644 N N . GLY A 1 79 ? -49.475 -10.279 66.140 1.00 65.69 79 GLY A N 1
ATOM 645 C CA . GLY A 1 79 ? -49.285 -11.030 64.896 1.00 65.69 79 GLY A CA 1
ATOM 646 C C . GLY A 1 79 ? -49.200 -10.115 63.670 1.00 65.69 79 GLY A C 1
ATOM 647 O O . GLY A 1 79 ? -48.232 -10.184 62.909 1.00 65.69 79 GLY A O 1
ATOM 648 N N . PHE A 1 80 ? -50.137 -9.171 63.527 1.00 64.81 80 PHE A N 1
ATOM 649 C CA . PHE A 1 80 ? -50.107 -8.182 62.440 1.00 64.81 80 PHE A CA 1
ATOM 650 C C . PHE A 1 80 ? -48.876 -7.269 62.491 1.00 64.81 80 PHE A C 1
ATOM 652 O O . PHE A 1 80 ? -48.250 -7.015 61.460 1.00 64.81 80 PHE A O 1
ATOM 659 N N . LYS A 1 81 ? -48.480 -6.795 63.680 1.00 68.00 81 LYS A N 1
ATOM 660 C CA . LYS A 1 81 ? -47.259 -5.984 63.845 1.00 68.00 81 LYS A CA 1
ATOM 661 C C . LYS A 1 81 ? -46.003 -6.739 63.406 1.00 68.00 81 LYS A C 1
ATOM 663 O O . LYS A 1 81 ? -45.124 -6.137 62.783 1.00 68.00 81 LYS A O 1
ATOM 668 N N . LYS A 1 82 ? -45.922 -8.040 63.700 1.00 73.62 82 LYS A N 1
ATOM 669 C CA . LYS A 1 82 ? -44.814 -8.902 63.273 1.00 73.62 82 LYS A CA 1
ATOM 670 C C . LYS A 1 82 ? -44.757 -9.025 61.749 1.00 73.62 82 LYS A C 1
ATOM 672 O O . LYS A 1 82 ? -43.717 -8.733 61.171 1.00 73.62 82 LYS A O 1
ATOM 677 N N . ILE A 1 83 ? -45.889 -9.303 61.099 1.00 67.25 83 ILE A N 1
ATOM 678 C CA . ILE A 1 83 ? -45.988 -9.383 59.629 1.00 67.25 83 ILE A CA 1
ATOM 679 C C . ILE A 1 83 ? -45.545 -8.068 58.967 1.00 67.25 83 ILE A C 1
ATOM 681 O O . ILE A 1 83 ? -44.727 -8.071 58.050 1.00 67.25 83 ILE A O 1
ATOM 685 N N . ILE A 1 84 ? -46.019 -6.920 59.462 1.00 68.19 84 ILE A N 1
ATOM 686 C CA . ILE A 1 84 ? -45.628 -5.603 58.929 1.00 68.19 84 ILE A CA 1
ATOM 687 C C . ILE A 1 84 ? -44.116 -5.367 59.077 1.00 68.19 84 ILE A C 1
ATOM 689 O O . ILE A 1 84 ? -43.488 -4.768 58.201 1.00 68.19 84 ILE A O 1
ATOM 693 N N . THR A 1 85 ? -43.523 -5.825 60.180 1.00 76.44 85 THR A N 1
ATOM 694 C CA . THR A 1 85 ? -42.085 -5.682 60.451 1.00 76.44 85 THR A CA 1
ATOM 695 C C . THR A 1 85 ? -41.251 -6.576 59.531 1.00 76.44 85 THR A C 1
ATOM 697 O O . THR A 1 85 ? -40.257 -6.111 58.967 1.00 76.44 85 THR A O 1
ATOM 700 N N . ASP A 1 86 ? -41.694 -7.811 59.295 1.00 74.31 86 ASP A N 1
ATOM 701 C CA . ASP A 1 86 ? -41.045 -8.757 58.383 1.00 74.31 86 ASP A CA 1
ATOM 702 C C . ASP A 1 86 ? -41.090 -8.239 56.934 1.00 74.31 86 ASP A C 1
ATOM 704 O O . ASP A 1 86 ? -40.066 -8.213 56.245 1.00 74.31 86 ASP A O 1
ATOM 708 N N . ILE A 1 87 ? -42.235 -7.700 56.494 1.00 69.62 87 ILE A N 1
ATOM 709 C CA . ILE A 1 87 ? -42.382 -7.060 55.176 1.00 69.62 87 ILE A CA 1
ATOM 710 C C . ILE A 1 87 ? -41.441 -5.857 55.039 1.00 69.62 87 ILE A C 1
ATOM 712 O O . ILE A 1 87 ? -40.726 -5.747 54.041 1.00 69.62 87 ILE A O 1
ATOM 716 N N . ARG A 1 88 ? -41.385 -4.961 56.037 1.00 74.06 88 ARG A N 1
ATOM 717 C CA . ARG A 1 88 ? -40.470 -3.802 56.011 1.00 74.06 88 ARG A CA 1
ATOM 718 C C . ARG A 1 88 ? -39.009 -4.227 55.908 1.00 74.06 88 ARG A C 1
ATOM 720 O O . ARG A 1 88 ? -38.247 -3.635 55.140 1.00 74.06 88 ARG A O 1
ATOM 727 N N . THR A 1 89 ? -38.627 -5.253 56.658 1.00 78.94 89 THR A N 1
ATOM 728 C CA . THR A 1 89 ? -37.261 -5.788 56.656 1.00 78.94 89 THR A CA 1
ATOM 729 C C . THR A 1 89 ? -36.913 -6.373 55.290 1.00 78.94 89 THR A C 1
ATOM 731 O O . THR A 1 89 ? -35.884 -6.026 54.714 1.00 78.94 89 THR A O 1
ATOM 734 N N . ASN A 1 90 ? -37.808 -7.173 54.708 1.00 71.38 90 ASN A N 1
ATOM 735 C CA . ASN A 1 90 ? -37.619 -7.751 53.379 1.00 71.38 90 ASN A CA 1
ATOM 736 C C . ASN A 1 90 ? -37.531 -6.684 52.277 1.00 71.38 90 ASN A C 1
ATOM 738 O O . ASN A 1 90 ? -36.643 -6.768 51.431 1.00 71.38 90 ASN A O 1
ATOM 742 N N . ILE A 1 91 ? -38.383 -5.653 52.304 1.00 73.81 91 ILE A N 1
ATOM 743 C CA . ILE A 1 91 ? -38.308 -4.525 51.356 1.00 73.81 91 ILE A CA 1
ATOM 744 C C . ILE A 1 91 ? -36.950 -3.828 51.459 1.00 73.81 91 ILE A C 1
ATOM 746 O O . ILE A 1 91 ? -36.333 -3.515 50.440 1.00 73.81 91 ILE A O 1
ATOM 750 N N . THR A 1 92 ? -36.465 -3.620 52.684 1.00 78.19 92 THR A N 1
ATOM 751 C CA . THR A 1 92 ? -35.167 -2.985 52.928 1.00 78.19 92 THR A CA 1
ATOM 752 C C . THR A 1 92 ? -34.033 -3.834 52.354 1.00 78.19 92 THR A C 1
ATOM 754 O O . THR A 1 92 ? -33.193 -3.307 51.632 1.00 78.19 92 THR A O 1
ATOM 757 N N . LEU A 1 93 ? -34.045 -5.151 52.582 1.00 79.00 93 LEU A N 1
ATOM 758 C CA . LEU A 1 93 ? -33.048 -6.080 52.035 1.00 79.00 93 LEU A CA 1
ATOM 759 C C . LEU A 1 93 ? -33.048 -6.128 50.500 1.00 79.00 93 LEU A C 1
ATOM 761 O O . LEU A 1 93 ? -31.988 -6.178 49.879 1.00 79.00 93 LEU A O 1
ATOM 765 N N . VAL A 1 94 ? -34.225 -6.101 49.870 1.00 73.31 94 VAL A N 1
ATOM 766 C CA . VAL A 1 94 ? -34.337 -6.065 48.402 1.00 73.31 94 VAL A CA 1
ATOM 767 C C . VAL A 1 94 ? -33.773 -4.762 47.853 1.00 73.31 94 VAL A C 1
ATOM 769 O O . VAL A 1 94 ? -33.015 -4.779 46.883 1.00 73.31 94 VAL A O 1
ATOM 772 N N . ARG A 1 95 ? -34.107 -3.639 48.493 1.00 78.25 95 ARG A N 1
ATOM 773 C CA . ARG A 1 95 ? -33.619 -2.319 48.102 1.00 78.25 95 ARG A CA 1
ATOM 774 C C . ARG A 1 95 ? -32.097 -2.236 48.182 1.00 78.25 95 ARG A C 1
ATOM 776 O O . ARG A 1 95 ? -31.475 -1.841 47.201 1.00 78.25 95 ARG A O 1
ATOM 783 N N . THR A 1 96 ? -31.495 -2.649 49.297 1.00 81.50 96 THR A N 1
ATOM 784 C CA . THR A 1 96 ? -30.035 -2.573 49.463 1.00 81.50 96 THR A CA 1
ATOM 785 C C . THR A 1 96 ? -29.295 -3.488 48.491 1.00 81.50 96 THR A C 1
ATOM 787 O O . THR A 1 96 ? -28.266 -3.091 47.943 1.00 81.50 96 THR A O 1
ATOM 790 N N . LYS A 1 97 ? -29.828 -4.685 48.211 1.00 81.06 97 LYS A N 1
ATOM 791 C CA . LYS A 1 97 ? -29.266 -5.585 47.196 1.00 81.06 97 LYS A CA 1
ATOM 792 C C . LYS A 1 97 ? -29.311 -4.956 45.802 1.00 81.06 97 LYS A C 1
ATOM 794 O O . LYS A 1 97 ? -28.299 -4.949 45.109 1.00 81.06 97 LYS A O 1
ATOM 799 N N . TYR A 1 98 ? -30.449 -4.379 45.420 1.00 76.44 98 TYR A N 1
ATOM 800 C CA . TYR A 1 98 ? -30.600 -3.714 44.126 1.00 76.44 98 TYR A CA 1
ATOM 801 C C . TYR A 1 98 ? -29.663 -2.505 43.981 1.00 76.44 98 TYR A C 1
ATOM 803 O O . TYR A 1 98 ? -29.002 -2.355 42.956 1.00 76.44 98 TYR A O 1
ATOM 811 N N . GLU A 1 99 ? -29.561 -1.665 45.014 1.00 83.12 99 GLU A N 1
ATOM 812 C CA . GLU A 1 99 ? -28.636 -0.525 45.038 1.00 83.12 99 GLU A CA 1
ATOM 813 C C . GLU A 1 99 ? -27.172 -0.991 44.914 1.00 83.12 99 GLU A C 1
ATOM 815 O O . GLU A 1 99 ? -26.404 -0.414 44.143 1.00 83.12 99 GLU A O 1
ATOM 820 N N . SER A 1 100 ? -26.788 -2.080 45.592 1.00 87.69 100 SER A N 1
ATOM 821 C CA . SER A 1 100 ? -25.450 -2.682 45.479 1.00 87.69 100 SER A CA 1
ATOM 822 C C . SER A 1 100 ? -25.153 -3.197 44.065 1.00 87.69 100 SER A C 1
ATOM 824 O O . SER A 1 100 ? -24.108 -2.871 43.493 1.00 87.69 100 SER A O 1
ATOM 826 N N . ASP A 1 101 ? -26.090 -3.935 43.464 1.00 84.00 101 ASP A N 1
ATOM 827 C CA . ASP A 1 101 ? -25.953 -4.464 42.104 1.00 84.00 101 ASP A CA 1
ATOM 828 C C . ASP A 1 101 ? -25.896 -3.336 41.062 1.00 84.00 101 ASP A C 1
ATOM 830 O O . ASP A 1 101 ? -25.085 -3.385 40.132 1.00 84.00 101 ASP A O 1
ATOM 834 N N . SER A 1 102 ? -26.697 -2.281 41.244 1.00 82.62 102 SER A N 1
ATOM 835 C CA . SER A 1 102 ? -26.664 -1.074 40.412 1.00 82.62 102 SER A CA 1
ATOM 836 C C . SER A 1 102 ? -25.307 -0.369 40.502 1.00 82.62 102 SER A C 1
ATOM 838 O O . SER A 1 102 ? -24.706 -0.051 39.477 1.00 82.62 102 SER A O 1
ATOM 840 N N . ASN A 1 103 ? -24.769 -0.195 41.712 1.00 92.19 103 ASN A N 1
ATOM 841 C CA . ASN A 1 103 ? -23.461 0.429 41.923 1.00 92.19 103 ASN A CA 1
ATOM 842 C C . ASN A 1 103 ? -22.318 -0.408 41.330 1.00 92.19 103 ASN A C 1
ATOM 844 O O . ASN A 1 103 ? -21.386 0.138 40.735 1.00 92.19 103 ASN A O 1
ATOM 848 N N . ARG A 1 104 ? -22.392 -1.741 41.438 1.00 94.00 104 ARG A N 1
ATOM 849 C CA . ARG A 1 104 ? -21.418 -2.649 40.819 1.00 94.00 104 ARG A CA 1
ATOM 850 C C . ARG A 1 104 ? -21.440 -2.538 39.294 1.00 94.00 104 ARG A C 1
ATOM 852 O O . ARG A 1 104 ? -20.373 -2.448 38.686 1.00 94.00 104 ARG A O 1
ATOM 859 N N . LYS A 1 105 ? -22.632 -2.509 38.687 1.00 92.00 105 LYS A N 1
ATOM 860 C CA . LYS A 1 105 ? -22.802 -2.314 37.239 1.00 92.00 105 LYS A CA 1
ATOM 861 C C . LYS A 1 105 ? -22.278 -0.950 36.789 1.00 92.00 105 LYS A C 1
ATOM 863 O O . LYS A 1 105 ? -21.567 -0.896 35.791 1.00 92.00 105 LYS A O 1
ATOM 868 N N . GLN A 1 106 ? -22.542 0.117 37.545 1.00 92.56 106 GLN A N 1
ATOM 869 C CA . GLN A 1 106 ? -22.026 1.451 37.229 1.00 92.56 106 GLN A CA 1
ATOM 870 C C . GLN A 1 106 ? -20.494 1.486 37.264 1.00 92.56 106 GLN A C 1
ATOM 872 O O . GLN A 1 106 ? -19.868 1.915 36.303 1.00 92.56 106 GLN A O 1
ATOM 877 N N . LYS A 1 107 ? -19.873 0.922 38.305 1.00 97.06 107 LYS A N 1
ATOM 878 C CA . LYS A 1 107 ? -18.407 0.840 38.400 1.00 97.06 107 LYS A CA 1
ATOM 879 C C . LYS A 1 107 ? -17.789 0.045 37.244 1.00 97.06 107 LYS A C 1
ATOM 881 O O . LYS A 1 107 ? -16.707 0.381 36.765 1.00 97.06 107 LYS A O 1
ATOM 886 N N . GLN A 1 108 ? -18.461 -1.017 36.798 1.00 96.50 108 GLN A N 1
ATOM 887 C CA . GLN A 1 108 ? -18.031 -1.785 35.631 1.00 96.50 108 GLN A CA 1
ATOM 888 C C . GLN A 1 108 ? -18.168 -0.971 34.337 1.00 96.50 108 GLN A C 1
ATOM 890 O O . GLN A 1 108 ? -17.268 -1.020 33.500 1.00 96.50 108 GLN A O 1
ATOM 895 N N . LEU A 1 109 ? -19.246 -0.197 34.185 1.00 95.94 109 LEU A N 1
ATOM 896 C CA . LEU A 1 109 ? -19.440 0.699 33.046 1.00 95.94 109 LEU A CA 1
ATOM 897 C C . LEU A 1 109 ? -18.358 1.787 32.993 1.00 95.94 109 LEU A C 1
ATOM 899 O O . LEU A 1 109 ? -17.770 2.002 31.934 1.00 95.94 109 LEU A O 1
ATOM 903 N N . ASP A 1 110 ? -18.032 2.400 34.130 1.00 96.94 110 ASP A N 1
ATOM 904 C CA . ASP A 1 110 ? -16.987 3.424 34.226 1.00 96.94 110 ASP A CA 1
ATOM 905 C C . ASP A 1 110 ? -15.611 2.856 33.830 1.00 96.94 110 ASP A C 1
ATOM 907 O O . ASP A 1 110 ? -14.837 3.501 33.117 1.00 96.94 110 ASP A O 1
ATOM 911 N N . LEU A 1 111 ? -15.314 1.613 34.235 1.00 96.88 111 LEU A N 1
ATOM 912 C CA . LEU A 1 111 ? -14.087 0.918 33.842 1.00 96.88 111 LEU A CA 1
ATOM 913 C C . LEU A 1 111 ? -14.038 0.659 32.329 1.00 96.88 111 LEU A C 1
ATOM 915 O O . LEU A 1 111 ? -13.003 0.884 31.703 1.00 96.88 111 LEU A O 1
ATOM 919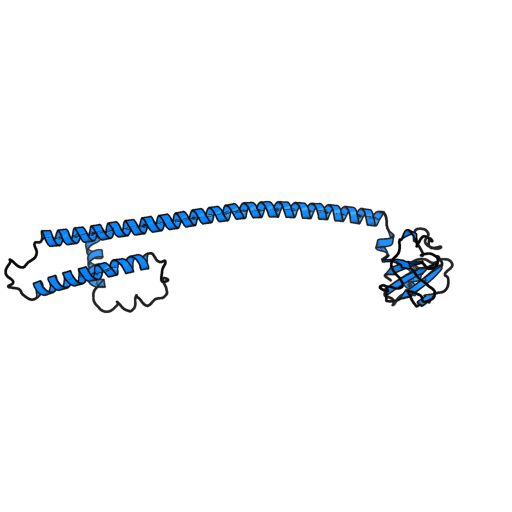 N N . ILE A 1 112 ? -15.149 0.213 31.734 1.00 96.62 112 ILE A N 1
ATOM 920 C CA . ILE A 1 112 ? -15.248 -0.021 30.286 1.00 96.62 112 ILE A CA 1
ATOM 921 C C . ILE A 1 112 ? -15.016 1.288 29.520 1.00 96.62 112 ILE A C 1
ATOM 923 O O . ILE A 1 112 ? -14.208 1.320 28.592 1.00 96.62 112 ILE A O 1
ATOM 927 N N . GLN A 1 113 ? -15.656 2.380 29.939 1.00 97.38 113 GLN A N 1
ATOM 928 C CA . GLN A 1 113 ? -15.498 3.694 29.310 1.00 97.38 113 GLN A CA 1
ATOM 929 C C . GLN A 1 113 ? -14.059 4.221 29.419 1.00 97.38 113 GLN A C 1
ATOM 931 O O . GLN A 1 113 ? -13.518 4.776 28.458 1.00 97.38 113 GLN A O 1
ATOM 936 N N . ALA A 1 114 ? -13.401 4.017 30.565 1.00 95.94 114 ALA A N 1
ATOM 937 C CA . ALA A 1 114 ? -12.004 4.399 30.750 1.00 95.94 114 ALA A CA 1
ATOM 938 C C . ALA A 1 114 ? -11.061 3.628 29.807 1.00 95.94 114 ALA A C 1
ATOM 940 O O . ALA A 1 114 ? -10.146 4.227 29.234 1.00 95.94 114 ALA A O 1
ATOM 941 N N . THR A 1 115 ? -11.295 2.327 29.612 1.00 95.44 115 THR A N 1
ATOM 942 C CA . THR A 1 115 ? -10.521 1.492 28.679 1.00 95.44 115 THR A CA 1
ATOM 943 C C . THR A 1 115 ? -10.724 1.938 27.232 1.00 95.44 115 THR A C 1
ATOM 945 O O . THR A 1 115 ? -9.742 2.210 26.544 1.00 95.44 115 THR A O 1
ATOM 948 N N . GLN A 1 116 ? -11.972 2.154 26.803 1.00 96.19 116 GLN A N 1
ATOM 949 C CA . GLN A 1 116 ? -12.285 2.649 25.454 1.00 96.19 116 GLN A CA 1
ATOM 950 C C . GLN A 1 116 ? -11.600 3.992 25.149 1.00 96.19 116 GLN A C 1
ATOM 952 O O . GLN A 1 116 ? -11.083 4.217 24.052 1.00 96.19 116 GLN A O 1
ATOM 957 N N . LYS A 1 117 ? -11.533 4.899 26.131 1.00 95.12 117 LYS A N 1
ATOM 958 C CA . LYS A 1 117 ? -10.836 6.184 25.976 1.00 95.12 117 LYS A CA 1
ATOM 959 C C . LYS A 1 117 ? -9.324 6.019 25.765 1.00 95.12 117 LYS A C 1
ATOM 961 O O . LYS A 1 117 ? -8.717 6.792 25.027 1.00 95.12 117 LYS A O 1
ATOM 966 N N . ARG A 1 118 ? -8.701 5.028 26.409 1.00 91.94 118 ARG A N 1
ATOM 967 C CA . ARG A 1 118 ? -7.274 4.721 26.209 1.00 91.94 118 ARG A CA 1
ATOM 968 C C . ARG A 1 118 ? -7.021 4.119 24.828 1.00 91.94 118 ARG A C 1
ATOM 970 O O . ARG A 1 118 ? -6.094 4.553 24.151 1.00 91.94 118 ARG A O 1
ATOM 977 N N . GLU A 1 119 ? -7.865 3.187 24.394 1.00 92.56 119 GLU A N 1
ATOM 978 C CA . GLU A 1 119 ? -7.774 2.552 23.071 1.00 92.56 119 GLU A CA 1
ATOM 979 C C . GLU A 1 119 ? -7.941 3.572 21.937 1.00 92.56 119 GLU A C 1
ATOM 981 O O . GLU A 1 119 ? -7.133 3.622 21.013 1.00 92.56 119 GLU A O 1
ATOM 986 N N . THR A 1 120 ? -8.930 4.461 22.037 1.00 92.69 120 THR A N 1
ATOM 987 C CA . THR A 1 120 ? -9.142 5.532 21.045 1.00 92.69 120 THR A CA 1
ATOM 988 C C . THR A 1 120 ? -7.968 6.507 20.951 1.00 92.69 120 THR A C 1
ATOM 990 O O . THR A 1 120 ? -7.604 6.922 19.850 1.00 92.69 120 THR A O 1
ATOM 993 N N . ALA A 1 121 ? -7.328 6.852 22.073 1.00 89.88 121 ALA A N 1
ATOM 994 C CA . ALA A 1 121 ? -6.121 7.676 22.063 1.00 89.88 121 ALA A CA 1
ATOM 995 C C . ALA A 1 121 ? -4.927 6.958 21.405 1.00 89.88 121 ALA A C 1
ATOM 997 O O . ALA A 1 121 ? -4.181 7.585 20.652 1.00 89.88 121 ALA A O 1
ATOM 998 N N . ALA A 1 122 ? -4.766 5.652 21.650 1.00 89.00 122 ALA A N 1
ATOM 999 C CA . ALA A 1 122 ? -3.733 4.838 21.011 1.00 89.00 122 ALA A CA 1
ATOM 1000 C C . ALA A 1 122 ? -3.939 4.751 19.488 1.00 89.00 122 ALA A C 1
ATOM 1002 O O . ALA A 1 122 ? -3.006 5.030 18.734 1.00 89.00 122 ALA A O 1
ATOM 1003 N N . ASN A 1 123 ? -5.169 4.483 19.037 1.00 90.88 123 ASN A N 1
ATOM 1004 C CA . ASN A 1 123 ? -5.511 4.426 17.611 1.00 90.88 123 ASN A CA 1
ATOM 1005 C C . ASN A 1 123 ? -5.259 5.770 16.910 1.00 90.88 123 ASN A C 1
ATOM 1007 O O . ASN A 1 123 ? 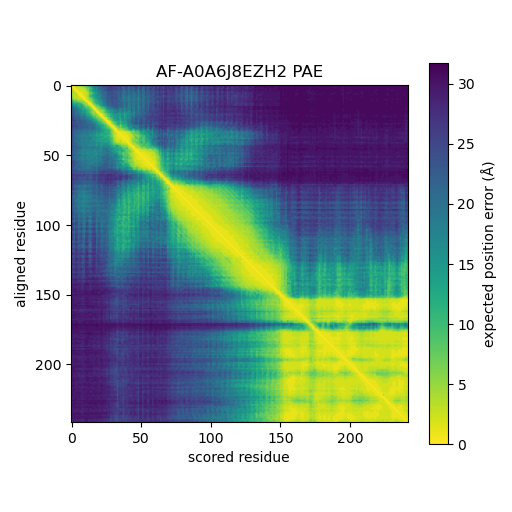-4.658 5.807 15.842 1.00 90.88 123 ASN A O 1
ATOM 1011 N N . LYS A 1 124 ? -5.604 6.895 17.550 1.00 92.56 124 LYS A N 1
ATOM 1012 C CA . LYS A 1 124 ? -5.339 8.234 17.000 1.00 92.56 124 LYS A CA 1
ATOM 1013 C C . LYS A 1 124 ? -3.845 8.509 16.790 1.00 92.56 124 LYS A C 1
ATOM 1015 O O . LYS A 1 124 ? -3.467 9.176 15.827 1.00 92.56 124 LYS A O 1
ATOM 1020 N N . ASN A 1 125 ? -2.991 8.026 17.692 1.00 87.25 125 ASN A N 1
ATOM 1021 C CA . ASN A 1 125 ? -1.544 8.151 17.524 1.00 87.25 125 ASN A CA 1
ATOM 1022 C C . ASN A 1 125 ? -1.047 7.300 16.348 1.00 87.25 125 ASN A C 1
ATOM 1024 O O . ASN A 1 125 ? -0.217 7.774 15.577 1.00 87.25 125 ASN A O 1
ATOM 1028 N N . GLN A 1 126 ? -1.591 6.091 16.175 1.00 91.81 126 GLN A N 1
ATOM 1029 C CA . GLN A 1 126 ? -1.277 5.229 15.036 1.00 91.81 126 GLN A CA 1
ATOM 1030 C C . GLN A 1 126 ? -1.693 5.865 13.698 1.00 91.81 126 GLN A C 1
ATOM 1032 O O . GLN A 1 126 ? -0.888 5.888 12.768 1.00 91.81 126 GLN A O 1
ATOM 1037 N N . ASP A 1 127 ? -2.889 6.457 13.616 1.00 92.25 127 ASP A N 1
ATOM 1038 C CA . ASP A 1 127 ? -3.367 7.162 12.415 1.00 92.25 127 ASP A CA 1
ATOM 1039 C C . ASP A 1 127 ? -2.445 8.324 12.025 1.00 92.25 127 ASP A C 1
ATOM 1041 O O . ASP A 1 127 ? -2.151 8.540 10.846 1.00 92.25 127 ASP A O 1
ATOM 1045 N N . LYS A 1 128 ? -1.930 9.056 13.022 1.00 93.88 128 LYS A N 1
ATOM 1046 C CA . LYS A 1 128 ? -0.959 10.129 12.791 1.00 93.88 128 LYS A CA 1
ATOM 1047 C C . LYS A 1 128 ? 0.340 9.588 12.189 1.00 93.88 128 LYS A C 1
ATOM 1049 O O . LYS A 1 128 ? 0.806 10.128 11.191 1.00 93.88 128 LYS A O 1
ATOM 1054 N N . THR A 1 129 ? 0.893 8.510 12.748 1.00 94.75 129 THR A N 1
ATOM 1055 C CA . THR A 1 129 ? 2.109 7.875 12.218 1.00 94.75 129 THR A CA 1
ATOM 1056 C C . THR A 1 129 ? 1.924 7.398 10.777 1.00 94.75 129 THR A C 1
ATOM 1058 O O . THR A 1 129 ? 2.812 7.600 9.952 1.00 94.75 129 THR A O 1
ATOM 1061 N N . ILE A 1 130 ? 0.769 6.811 10.446 1.00 95.00 130 ILE A N 1
ATOM 1062 C CA . ILE A 1 130 ? 0.454 6.394 9.072 1.00 95.00 130 ILE A CA 1
ATOM 1063 C C . ILE A 1 130 ? 0.428 7.609 8.138 1.00 95.00 130 ILE A C 1
ATOM 1065 O O . ILE A 1 130 ? 1.075 7.588 7.094 1.00 95.00 130 ILE A O 1
ATOM 1069 N N . SER A 1 131 ? -0.252 8.689 8.531 1.00 96.62 131 SER A N 1
ATOM 1070 C CA . SER A 1 131 ? -0.311 9.929 7.744 1.00 96.62 131 SER A CA 1
ATOM 1071 C C . SER A 1 131 ? 1.078 10.533 7.483 1.00 96.62 131 SER A C 1
ATOM 1073 O O . SER A 1 131 ? 1.348 11.016 6.377 1.00 96.62 131 SER A O 1
ATOM 1075 N N . ASP A 1 132 ? 1.963 10.511 8.481 1.00 95.94 132 ASP A N 1
ATOM 1076 C CA . ASP A 1 132 ? 3.335 11.011 8.351 1.00 95.94 132 ASP A CA 1
ATOM 1077 C C . ASP A 1 132 ? 4.151 10.140 7.374 1.00 95.94 132 ASP A C 1
ATOM 1079 O O . ASP A 1 132 ? 4.752 10.667 6.434 1.00 95.94 132 ASP A O 1
ATOM 1083 N N . LEU A 1 133 ? 4.070 8.808 7.491 1.00 96.69 133 LEU A N 1
ATOM 1084 C CA . LEU A 1 133 ? 4.709 7.871 6.554 1.00 96.69 133 LEU A CA 1
ATOM 1085 C C . LEU A 1 133 ? 4.195 8.035 5.118 1.00 96.69 133 LEU A C 1
ATOM 1087 O O . LEU A 1 133 ? 4.966 8.002 4.158 1.00 96.69 133 LEU A O 1
ATOM 1091 N N . GLU A 1 134 ? 2.893 8.243 4.934 1.00 96.56 134 GLU A N 1
ATOM 1092 C CA . GLU A 1 134 ? 2.331 8.496 3.608 1.00 96.56 134 GLU A CA 1
ATOM 1093 C C . GLU A 1 134 ? 2.883 9.780 2.982 1.00 96.56 134 GLU A C 1
ATOM 1095 O O . GLU A 1 134 ? 3.080 9.842 1.763 1.00 96.56 134 GLU A O 1
ATOM 1100 N N . LYS A 1 135 ? 3.140 10.812 3.795 1.00 97.38 135 LYS A N 1
ATOM 1101 C CA . LYS A 1 135 ? 3.764 12.053 3.333 1.00 97.38 135 LYS A CA 1
ATOM 1102 C C . LYS A 1 135 ? 5.200 11.809 2.879 1.00 97.38 135 LYS A C 1
ATOM 1104 O O . LYS A 1 135 ? 5.537 12.216 1.767 1.00 97.38 135 LYS A O 1
ATOM 1109 N N . GLU A 1 136 ? 5.988 11.079 3.663 1.00 96.69 136 GLU A N 1
ATOM 1110 C CA . GLU A 1 136 ? 7.351 10.689 3.284 1.00 96.69 136 GLU A CA 1
ATOM 1111 C C . GLU A 1 136 ? 7.363 9.882 1.979 1.00 96.69 136 GLU A C 1
ATOM 1113 O O . GLU A 1 136 ? 8.117 10.189 1.055 1.00 96.69 136 GLU A O 1
ATOM 1118 N N . ILE A 1 137 ? 6.460 8.906 1.830 1.00 96.06 137 ILE A N 1
ATOM 1119 C CA . ILE A 1 137 ? 6.322 8.127 0.591 1.00 96.06 137 ILE A CA 1
ATOM 1120 C C . ILE A 1 137 ? 6.004 9.036 -0.605 1.00 96.06 137 ILE A C 1
ATOM 1122 O O . ILE A 1 137 ? 6.533 8.819 -1.700 1.00 96.06 137 ILE A O 1
ATOM 1126 N N . ARG A 1 138 ? 5.141 10.048 -0.441 1.00 96.19 138 ARG A N 1
ATOM 1127 C CA . ARG A 1 138 ? 4.830 11.010 -1.515 1.00 96.19 138 ARG A CA 1
ATOM 1128 C C . ARG A 1 138 ? 6.058 11.829 -1.916 1.00 96.19 138 ARG A C 1
ATOM 1130 O O . ARG A 1 138 ? 6.305 11.988 -3.113 1.00 96.19 138 ARG A O 1
ATOM 1137 N N . GLU A 1 139 ? 6.832 12.309 -0.951 1.00 94.69 139 GLU A N 1
ATOM 1138 C CA . GLU A 1 139 ? 8.056 13.084 -1.190 1.00 94.69 139 GLU A CA 1
ATOM 1139 C C . GLU A 1 139 ? 9.148 12.235 -1.861 1.00 94.69 139 GLU A C 1
ATOM 1141 O O . GLU A 1 139 ? 9.761 12.664 -2.846 1.00 94.69 139 GLU A O 1
ATOM 1146 N N . LEU A 1 140 ? 9.325 10.987 -1.417 1.00 91.69 140 LEU A N 1
ATOM 1147 C CA . LEU A 1 140 ? 10.229 10.024 -2.047 1.00 91.69 140 LEU A CA 1
ATOM 1148 C C . LEU A 1 140 ? 9.814 9.725 -3.489 1.00 91.69 140 LEU A C 1
ATOM 1150 O O . LEU A 1 140 ? 10.643 9.806 -4.394 1.00 91.69 140 LEU A O 1
ATOM 1154 N N . LYS A 1 141 ? 8.525 9.462 -3.742 1.00 89.19 141 LYS A N 1
ATOM 1155 C CA . LYS A 1 141 ? 8.001 9.276 -5.108 1.00 89.19 141 LYS A CA 1
ATOM 1156 C C . LYS A 1 141 ? 8.282 10.488 -5.993 1.00 89.19 141 LYS A C 1
ATOM 1158 O O . LYS A 1 141 ? 8.660 10.321 -7.152 1.00 89.19 141 LYS A O 1
ATOM 1163 N N . HIS A 1 142 ? 8.108 11.702 -5.471 1.00 88.44 142 HIS A N 1
ATOM 1164 C CA . HIS A 1 142 ? 8.407 12.919 -6.221 1.00 88.44 142 HIS A CA 1
ATOM 1165 C C . HIS A 1 142 ? 9.901 13.019 -6.567 1.00 88.44 142 HIS A C 1
ATOM 1167 O O . HIS A 1 142 ? 10.251 13.286 -7.717 1.00 88.44 142 HIS A O 1
ATOM 1173 N N . THR A 1 143 ? 10.774 12.726 -5.603 1.00 87.94 143 THR A N 1
ATOM 1174 C CA . THR A 1 143 ? 12.234 12.737 -5.775 1.00 87.94 143 THR A CA 1
ATOM 1175 C C . THR A 1 143 ? 12.693 11.702 -6.804 1.00 87.94 143 THR A C 1
ATOM 1177 O O . THR A 1 143 ? 13.422 12.046 -7.734 1.00 87.94 143 THR A O 1
ATOM 1180 N N . VAL A 1 144 ? 12.192 10.466 -6.709 1.00 83.12 144 VAL A N 1
ATOM 1181 C CA . VAL A 1 144 ? 12.457 9.380 -7.668 1.00 83.12 144 VAL A CA 1
ATOM 1182 C C . VAL A 1 144 ? 12.014 9.776 -9.077 1.00 83.12 144 VAL A C 1
ATOM 1184 O O . VAL A 1 144 ? 12.779 9.635 -10.026 1.00 83.12 144 VAL A O 1
ATOM 1187 N N . ASN A 1 145 ? 10.816 10.347 -9.227 1.00 79.62 145 ASN A N 1
ATOM 1188 C CA . ASN A 1 145 ? 10.319 10.803 -10.528 1.00 79.62 145 ASN A CA 1
ATOM 1189 C C . ASN A 1 145 ? 11.151 11.950 -11.123 1.00 79.62 145 ASN A C 1
ATOM 1191 O O . ASN A 1 145 ? 11.235 12.067 -12.345 1.00 79.62 145 ASN A O 1
ATOM 1195 N N . LYS A 1 146 ? 11.748 12.805 -10.283 1.00 80.12 146 LYS A N 1
ATOM 1196 C CA . LYS A 1 146 ? 12.640 13.887 -10.720 1.00 80.12 146 LYS A CA 1
ATOM 1197 C C . LYS A 1 146 ? 14.007 13.355 -11.165 1.00 80.12 146 LYS A C 1
ATOM 1199 O O . LYS A 1 146 ? 14.548 13.852 -12.146 1.00 80.12 146 LYS A O 1
ATOM 1204 N N . GLN A 1 147 ? 14.550 12.356 -10.467 1.00 74.56 147 GLN A N 1
ATOM 1205 C CA . GLN A 1 147 ? 15.843 11.734 -10.790 1.00 74.56 147 GLN A CA 1
ATOM 1206 C C . GLN A 1 147 ? 15.761 10.731 -11.952 1.00 74.56 147 GLN A C 1
ATOM 1208 O O . GLN A 1 147 ? 16.748 10.529 -12.655 1.00 74.56 147 GLN A O 1
ATOM 1213 N N . HIS A 1 148 ? 14.585 10.147 -12.203 1.00 70.12 148 HIS A N 1
ATOM 1214 C CA . HIS A 1 148 ? 14.370 9.138 -13.243 1.00 70.12 148 HIS A CA 1
ATOM 1215 C C . HIS A 1 148 ? 13.173 9.489 -14.146 1.00 70.12 148 HIS A C 1
ATOM 1217 O O . HIS A 1 148 ? 12.122 8.841 -14.066 1.00 70.12 148 HIS A O 1
ATOM 1223 N N . PRO A 1 149 ? 13.304 10.486 -15.047 1.00 66.06 149 PRO A N 1
ATOM 1224 C CA . PRO A 1 149 ? 12.210 10.922 -15.922 1.00 66.06 149 PRO A CA 1
ATOM 1225 C C . PRO A 1 149 ? 11.591 9.789 -16.755 1.00 66.06 149 PRO A C 1
ATOM 1227 O O . PRO A 1 149 ? 10.388 9.789 -17.011 1.00 66.06 149 PRO A O 1
ATOM 1230 N N . TRP A 1 150 ? 12.395 8.781 -17.110 1.00 66.94 150 TRP A N 1
ATOM 1231 C CA . TRP A 1 150 ? 11.993 7.639 -17.936 1.00 66.94 150 TRP A CA 1
ATOM 1232 C C . TRP A 1 150 ? 10.974 6.693 -17.281 1.00 66.94 150 TRP A C 1
ATOM 1234 O O . TRP A 1 150 ? 10.360 5.894 -17.990 1.00 66.94 150 TRP A O 1
ATOM 1244 N N . ILE A 1 151 ? 10.745 6.781 -15.962 1.00 68.31 151 ILE A N 1
ATOM 1245 C CA . ILE A 1 151 ? 9.675 6.029 -15.281 1.00 68.31 151 ILE A CA 1
ATOM 1246 C C . ILE A 1 151 ? 8.300 6.435 -15.833 1.00 68.31 151 ILE A C 1
ATOM 1248 O O . ILE A 1 151 ? 7.441 5.574 -16.031 1.00 68.31 151 ILE A O 1
ATOM 1252 N N . LYS A 1 152 ? 8.102 7.721 -16.163 1.00 70.75 152 LYS A N 1
ATOM 1253 C CA . LYS A 1 152 ? 6.843 8.214 -16.753 1.00 70.75 152 LYS A CA 1
ATOM 1254 C C . LYS A 1 152 ? 6.556 7.617 -18.128 1.00 70.75 152 LYS A C 1
ATOM 1256 O O . LYS A 1 152 ? 5.398 7.481 -18.505 1.00 70.75 152 LYS A O 1
ATOM 1261 N N . ASP A 1 153 ? 7.594 7.192 -18.838 1.00 80.44 153 ASP A N 1
ATOM 1262 C CA . ASP A 1 153 ? 7.469 6.626 -20.179 1.00 80.44 153 ASP A CA 1
ATOM 1263 C C . ASP A 1 153 ? 7.203 5.113 -20.167 1.00 80.44 153 ASP A C 1
ATOM 1265 O O . ASP A 1 153 ? 7.194 4.467 -21.220 1.00 80.44 153 ASP A O 1
ATOM 1269 N N . GLY A 1 154 ? 6.964 4.541 -18.982 1.00 88.25 154 GLY A N 1
ATOM 1270 C CA . GLY A 1 154 ? 6.627 3.135 -18.800 1.00 88.25 154 GLY A CA 1
ATOM 1271 C C . GLY A 1 154 ? 7.837 2.206 -18.829 1.00 88.25 154 GLY A C 1
ATOM 1272 O O . GLY A 1 154 ? 7.698 1.072 -19.285 1.00 88.25 154 GLY A O 1
ATOM 1273 N N . TYR A 1 155 ? 9.013 2.666 -18.391 1.00 91.62 155 TYR A N 1
ATOM 1274 C CA . TYR A 1 155 ? 10.204 1.821 -18.268 1.00 91.62 155 TYR A CA 1
ATOM 1275 C C . TYR A 1 155 ? 9.978 0.679 -17.270 1.00 91.62 155 TYR A C 1
ATOM 1277 O O . TYR A 1 155 ? 9.625 0.905 -16.115 1.00 91.62 155 TYR A O 1
ATOM 1285 N N . MET A 1 156 ? 10.205 -0.554 -17.713 1.00 93.25 156 MET A N 1
ATOM 1286 C CA . MET A 1 156 ? 10.019 -1.775 -16.925 1.00 93.25 156 MET A CA 1
ATOM 1287 C C . MET A 1 156 ? 11.346 -2.295 -16.351 1.00 93.25 156 MET A C 1
ATOM 1289 O O . MET A 1 156 ? 11.354 -3.072 -15.393 1.00 93.25 156 MET A O 1
ATOM 1293 N N . GLY A 1 157 ? 12.480 -1.853 -16.895 1.00 93.75 157 GLY A N 1
ATOM 1294 C CA . GLY A 1 157 ? 13.819 -2.256 -16.465 1.00 93.75 157 GLY A CA 1
ATOM 1295 C C . GLY A 1 157 ? 14.712 -2.728 -17.604 1.00 93.75 157 GLY A C 1
ATOM 1296 O O . GLY A 1 157 ? 14.282 -2.827 -18.758 1.00 93.75 157 GLY A O 1
ATOM 1297 N N . CYS A 1 158 ? 15.945 -3.060 -17.233 1.00 95.88 158 CYS A N 1
ATOM 1298 C CA . CYS A 1 158 ? 16.913 -3.706 -18.102 1.00 95.88 158 CYS A CA 1
ATOM 1299 C C . CYS A 1 158 ? 16.776 -5.228 -18.012 1.00 95.88 158 CYS A C 1
ATOM 1301 O O . CYS A 1 158 ? 16.739 -5.789 -16.917 1.00 95.88 158 CYS A O 1
ATOM 1303 N N . PHE A 1 159 ? 16.695 -5.911 -19.151 1.00 97.44 159 PHE A N 1
ATOM 1304 C CA . PHE A 1 159 ? 16.532 -7.365 -19.206 1.00 97.44 159 PHE A CA 1
ATOM 1305 C C . PHE A 1 159 ? 17.612 -8.004 -20.066 1.00 97.44 159 PHE A C 1
ATOM 1307 O O . PHE A 1 159 ? 18.000 -7.462 -21.106 1.00 97.44 159 PHE A O 1
ATOM 1314 N N . LYS A 1 160 ? 18.072 -9.185 -19.646 1.00 97.44 160 LYS A N 1
ATOM 1315 C CA . LYS A 1 160 ? 18.961 -10.017 -20.459 1.00 97.44 160 LYS A CA 1
ATOM 1316 C C . LYS A 1 160 ? 18.251 -10.427 -21.753 1.00 97.44 160 LYS A C 1
ATOM 1318 O O . LYS A 1 160 ? 17.057 -10.716 -21.744 1.00 97.44 160 LYS A O 1
ATOM 1323 N N . ASP A 1 161 ? 18.999 -10.476 -22.848 1.00 95.75 161 ASP A N 1
ATOM 1324 C CA . ASP A 1 161 ? 18.559 -11.039 -24.123 1.00 95.75 161 ASP A CA 1
ATOM 1325 C C . ASP A 1 161 ? 19.605 -12.019 -24.664 1.00 95.75 161 ASP A C 1
ATOM 1327 O O . ASP A 1 161 ? 20.740 -12.060 -24.187 1.00 95.75 161 ASP A O 1
ATOM 1331 N N . ASP A 1 162 ? 19.230 -12.798 -25.669 1.00 94.62 162 ASP A N 1
ATOM 1332 C CA . ASP A 1 162 ? 20.134 -13.682 -26.403 1.00 94.62 162 ASP A CA 1
ATOM 1333 C C . ASP A 1 162 ? 19.627 -13.922 -27.834 1.00 94.62 162 ASP A C 1
ATOM 1335 O O . ASP A 1 162 ? 18.649 -13.317 -28.281 1.00 94.62 162 ASP A O 1
ATOM 1339 N N . GLY A 1 163 ? 20.298 -14.810 -28.574 1.00 91.31 163 GLY A N 1
ATOM 1340 C CA . GLY A 1 163 ? 19.930 -15.147 -29.950 1.00 91.31 163 GLY A CA 1
ATOM 1341 C C . GLY A 1 163 ? 18.502 -15.682 -30.113 1.00 91.31 163 GLY A C 1
ATOM 1342 O O . GLY A 1 163 ? 17.907 -15.464 -31.166 1.00 91.31 163 GLY A O 1
ATOM 1343 N N . ASN A 1 164 ? 17.925 -16.297 -29.076 1.00 92.31 164 ASN A N 1
ATOM 1344 C CA . ASN A 1 164 ? 16.553 -16.812 -29.091 1.00 92.31 164 ASN A CA 1
ATOM 1345 C C . ASN A 1 164 ? 15.500 -15.724 -28.847 1.00 92.31 164 ASN A C 1
ATOM 1347 O O . ASN A 1 164 ? 14.312 -15.983 -29.050 1.00 92.31 164 ASN A O 1
ATOM 1351 N N . ARG A 1 165 ? 15.931 -14.516 -28.467 1.00 92.50 165 ARG A N 1
ATOM 1352 C CA . ARG A 1 165 ? 15.133 -13.309 -28.244 1.00 92.50 165 ARG A CA 1
ATOM 1353 C C . ARG A 1 165 ? 14.093 -13.428 -27.137 1.00 92.50 165 ARG A C 1
ATOM 1355 O O . ARG A 1 165 ? 13.154 -14.223 -27.207 1.00 92.50 165 ARG A O 1
ATOM 1362 N N . HIS A 1 166 ? 14.175 -12.527 -26.170 1.00 93.50 166 HIS A N 1
ATOM 1363 C CA . HIS A 1 166 ? 13.115 -12.295 -25.204 1.00 93.50 166 HIS A CA 1
ATOM 1364 C C . HIS A 1 166 ? 11.851 -11.787 -25.917 1.00 93.50 166 HIS A C 1
ATOM 1366 O O . HIS A 1 166 ? 10.813 -12.451 -25.917 1.00 93.50 166 HIS A O 1
ATOM 1372 N N . LEU A 1 167 ? 11.951 -10.638 -26.589 1.00 94.50 167 LEU A N 1
ATOM 1373 C CA . LEU A 1 167 ? 10.877 -10.074 -27.404 1.00 94.50 167 LEU A CA 1
ATOM 1374 C C . LEU A 1 167 ? 11.071 -10.528 -28.856 1.00 94.50 167 LEU A C 1
ATOM 1376 O O . LEU A 1 167 ? 12.061 -10.179 -29.495 1.00 94.50 167 LEU A O 1
ATOM 1380 N N . LYS A 1 168 ? 10.150 -11.363 -29.352 1.00 91.75 168 LYS A N 1
ATOM 1381 C CA . LYS A 1 168 ? 10.351 -12.168 -30.571 1.00 91.75 168 LYS A CA 1
ATOM 1382 C C . LYS A 1 168 ? 10.414 -11.361 -31.867 1.00 91.75 168 LYS A C 1
ATOM 1384 O O . LYS A 1 168 ? 11.051 -11.806 -32.816 1.00 91.75 168 LYS A O 1
ATOM 1389 N N . TYR A 1 169 ? 9.783 -10.193 -31.916 1.00 90.88 169 TYR A N 1
ATOM 1390 C CA . TYR A 1 169 ? 9.647 -9.427 -33.152 1.00 90.88 169 TYR A CA 1
ATOM 1391 C C . TYR A 1 169 ? 10.680 -8.305 -33.201 1.00 90.88 169 TYR A C 1
ATOM 1393 O O . TYR A 1 169 ? 10.431 -7.219 -32.687 1.00 90.88 169 TYR A O 1
ATOM 1401 N N . ARG A 1 170 ? 11.850 -8.565 -33.794 1.00 85.94 170 ARG A N 1
ATOM 1402 C CA . ARG A 1 170 ? 12.896 -7.550 -33.993 1.00 85.94 170 ARG A CA 1
ATOM 1403 C C . ARG A 1 170 ? 12.668 -6.781 -35.294 1.00 85.94 170 ARG A C 1
ATOM 1405 O O . ARG A 1 170 ? 12.457 -7.384 -36.341 1.00 85.94 170 ARG A O 1
ATOM 1412 N N . ILE A 1 171 ? 12.816 -5.465 -35.228 1.00 78.75 171 ILE A N 1
ATOM 1413 C CA . ILE A 1 171 ? 12.891 -4.571 -36.384 1.00 78.75 171 ILE A CA 1
ATOM 1414 C C . ILE A 1 171 ? 14.358 -4.173 -36.582 1.00 78.75 171 ILE A C 1
ATOM 1416 O O . ILE A 1 171 ? 15.088 -3.963 -35.607 1.00 78.75 171 ILE A O 1
ATOM 1420 N N . ALA A 1 172 ? 14.800 -4.148 -37.840 1.00 65.94 172 ALA A N 1
ATOM 1421 C CA . ALA A 1 172 ? 16.173 -3.813 -38.204 1.00 65.94 172 ALA A CA 1
ATOM 1422 C C . ALA A 1 172 ? 16.493 -2.320 -37.999 1.00 65.94 172 ALA A C 1
ATOM 1424 O O . ALA A 1 172 ? 15.601 -1.477 -37.912 1.00 65.94 172 ALA A O 1
ATOM 1425 N N . ASP A 1 173 ? 17.794 -2.059 -37.882 1.00 63.53 173 ASP A N 1
ATOM 1426 C CA . ASP A 1 173 ? 18.420 -0.935 -37.188 1.00 63.53 173 ASP A CA 1
ATOM 1427 C C . ASP A 1 173 ? 17.984 0.455 -37.688 1.00 63.53 173 ASP A C 1
ATOM 1429 O O . ASP A 1 173 ? 18.172 0.816 -38.851 1.00 63.53 173 ASP A O 1
ATOM 1433 N N . LEU A 1 174 ? 17.436 1.272 -36.782 1.00 64.88 174 LEU A N 1
ATOM 1434 C CA . LEU A 1 174 ? 17.091 2.666 -37.064 1.00 64.88 174 LEU A CA 1
ATOM 1435 C C . LEU A 1 174 ? 18.281 3.564 -36.689 1.00 64.88 174 LEU A C 1
ATOM 1437 O O . LEU A 1 174 ? 18.641 3.669 -35.513 1.00 64.88 174 LEU A O 1
ATOM 1441 N N . SER A 1 175 ? 18.844 4.283 -37.668 1.00 67.12 175 SER A N 1
ATOM 1442 C CA . SER A 1 175 ? 19.972 5.225 -37.487 1.00 67.12 175 SER A CA 1
ATOM 1443 C C . SER A 1 175 ? 19.711 6.321 -36.442 1.00 67.12 175 SER A C 1
ATOM 1445 O O . SER A 1 175 ? 20.639 6.852 -35.841 1.00 67.12 175 SER A O 1
ATOM 1447 N N . HIS A 1 176 ? 18.436 6.610 -36.171 1.00 79.00 176 HIS A N 1
ATOM 1448 C CA . HIS A 1 176 ? 17.978 7.541 -35.140 1.00 79.00 176 HIS A CA 1
ATOM 1449 C C . HIS A 1 176 ? 16.868 6.910 -34.297 1.00 79.00 176 HIS A C 1
ATOM 1451 O O . HIS A 1 176 ? 15.727 7.392 -34.293 1.00 79.00 176 HIS A O 1
ATOM 1457 N N . THR A 1 177 ? 17.178 5.791 -33.643 1.00 83.00 177 THR A N 1
ATOM 1458 C CA . THR A 1 177 ? 16.243 5.111 -32.736 1.00 83.00 177 THR A CA 1
ATOM 1459 C C . THR A 1 177 ? 15.829 6.046 -31.599 1.00 83.00 177 THR A C 1
ATOM 1461 O O . THR A 1 177 ? 16.675 6.672 -30.959 1.00 83.00 177 THR A O 1
ATOM 1464 N N . THR A 1 178 ? 14.521 6.131 -31.350 1.00 89.88 178 THR A N 1
ATOM 1465 C CA . THR A 1 178 ? 13.915 6.807 -30.191 1.00 89.88 178 THR A CA 1
ATOM 1466 C C . THR A 1 178 ? 12.865 5.893 -29.575 1.00 89.88 178 THR A C 1
ATOM 1468 O O . THR A 1 178 ? 12.332 5.010 -30.260 1.00 89.88 178 THR A O 1
ATOM 1471 N N . LEU A 1 179 ? 12.509 6.116 -28.305 1.00 90.06 179 LEU A N 1
ATOM 1472 C CA . LEU A 1 179 ? 11.448 5.328 -27.675 1.00 90.06 179 LEU A CA 1
ATOM 1473 C C . LEU A 1 179 ? 10.117 5.487 -28.412 1.00 90.06 179 LEU A C 1
ATOM 1475 O O . LEU A 1 179 ? 9.415 4.502 -28.634 1.00 90.06 179 LEU A O 1
ATOM 1479 N N . LEU A 1 180 ? 9.787 6.713 -28.828 1.00 90.19 180 LEU A N 1
ATOM 1480 C CA . LEU A 1 180 ? 8.540 6.996 -29.534 1.00 90.19 180 LEU A CA 1
ATOM 1481 C C . LEU A 1 180 ? 8.423 6.185 -30.831 1.00 90.19 180 LEU A C 1
ATOM 1483 O O . LEU A 1 180 ? 7.369 5.605 -31.084 1.00 90.19 180 LEU A O 1
ATOM 1487 N N . LYS A 1 181 ? 9.505 6.088 -31.615 1.00 90.56 181 LYS A N 1
ATOM 1488 C CA . LYS A 1 181 ? 9.528 5.281 -32.844 1.00 90.56 181 LYS A CA 1
ATOM 1489 C C . LYS A 1 181 ? 9.306 3.804 -32.538 1.00 90.56 181 LYS A C 1
ATOM 1491 O O . LYS A 1 181 ? 8.422 3.191 -33.130 1.00 90.56 181 LYS A O 1
ATOM 1496 N N . CYS A 1 182 ? 10.036 3.241 -31.572 1.00 91.81 182 CYS A N 1
ATOM 1497 C CA . CYS A 1 182 ? 9.852 1.836 -31.208 1.00 91.81 182 CYS A CA 1
ATOM 1498 C C . CYS A 1 182 ? 8.433 1.552 -30.685 1.00 91.81 182 CYS A C 1
ATOM 1500 O O . CYS A 1 182 ? 7.825 0.569 -31.098 1.00 91.81 182 CYS A O 1
ATOM 1502 N N . LYS A 1 183 ? 7.850 2.433 -29.858 1.00 92.12 183 LYS A N 1
ATOM 1503 C CA . LYS A 1 183 ? 6.452 2.297 -29.411 1.00 92.12 183 LYS A CA 1
ATOM 1504 C C . LYS A 1 183 ? 5.457 2.362 -30.567 1.00 92.12 183 LYS A C 1
ATOM 1506 O O . LYS A 1 183 ? 4.526 1.567 -30.605 1.00 92.12 183 LYS A O 1
ATOM 1511 N N . GLN A 1 184 ? 5.644 3.288 -31.509 1.00 91.25 184 GLN A N 1
ATOM 1512 C CA . GLN A 1 184 ? 4.791 3.391 -32.696 1.00 91.25 184 GLN A CA 1
ATOM 1513 C C . GLN A 1 184 ? 4.842 2.116 -33.539 1.00 91.25 184 GLN A C 1
ATOM 1515 O O . GLN A 1 184 ? 3.798 1.638 -33.976 1.00 91.25 184 GLN A O 1
ATOM 1520 N N . HIS A 1 185 ? 6.029 1.541 -33.719 1.00 89.38 185 HIS A N 1
ATOM 1521 C CA . HIS A 1 185 ? 6.188 0.292 -34.455 1.00 89.38 185 HIS A CA 1
ATOM 1522 C C . HIS A 1 185 ? 5.633 -0.922 -33.710 1.00 89.38 185 HIS A C 1
ATOM 1524 O O . HIS A 1 185 ? 5.031 -1.794 -34.326 1.00 89.38 185 HIS A O 1
ATOM 1530 N N . CYS A 1 186 ? 5.781 -0.965 -32.388 1.00 93.25 186 CYS A N 1
ATOM 1531 C CA . CYS A 1 186 ? 5.227 -2.026 -31.557 1.00 93.25 186 CYS A CA 1
ATOM 1532 C C . CYS A 1 186 ? 3.752 -1.798 -31.184 1.00 93.25 186 CYS A C 1
ATOM 1534 O O . CYS A 1 186 ? 3.252 -2.463 -30.276 1.00 93.25 186 CYS A O 1
ATOM 1536 N N . ARG A 1 187 ? 3.029 -0.891 -31.862 1.00 92.81 187 ARG A N 1
ATOM 1537 C CA . ARG A 1 187 ? 1.579 -0.731 -31.674 1.00 92.81 187 ARG A CA 1
ATOM 1538 C C . ARG A 1 187 ? 0.882 -2.077 -31.889 1.00 92.81 187 ARG A C 1
ATOM 1540 O O . ARG A 1 187 ? 1.055 -2.713 -32.921 1.00 92.81 187 ARG A O 1
ATOM 1547 N N . GLY A 1 188 ? 0.105 -2.506 -30.895 1.00 93.50 188 GLY A N 1
ATOM 1548 C CA . GLY A 1 188 ? -0.534 -3.829 -30.862 1.00 93.50 188 GLY A CA 1
ATOM 1549 C C . GLY A 1 188 ? 0.202 -4.870 -30.008 1.00 93.50 188 GLY A C 1
ATOM 1550 O O . GLY A 1 188 ? -0.362 -5.921 -29.714 1.00 93.50 188 GLY A O 1
ATOM 1551 N N . PHE A 1 189 ? 1.415 -4.567 -29.543 1.00 95.31 189 PHE A N 1
ATOM 1552 C CA . PHE A 1 189 ? 2.120 -5.338 -28.521 1.00 95.31 189 PHE A CA 1
ATOM 1553 C C . PHE A 1 189 ? 2.034 -4.653 -27.155 1.00 95.31 189 PHE A C 1
ATOM 1555 O O . PHE A 1 189 ? 1.819 -3.448 -27.061 1.00 95.31 189 PHE A O 1
ATOM 1562 N N . LYS A 1 190 ? 2.232 -5.417 -26.077 1.00 95.94 190 LYS A N 1
ATOM 1563 C CA . LYS A 1 190 ? 2.266 -4.879 -24.705 1.00 95.94 190 LYS A CA 1
ATOM 1564 C C . LYS A 1 190 ? 3.591 -4.194 -24.369 1.00 95.94 190 LYS A C 1
ATOM 1566 O O . L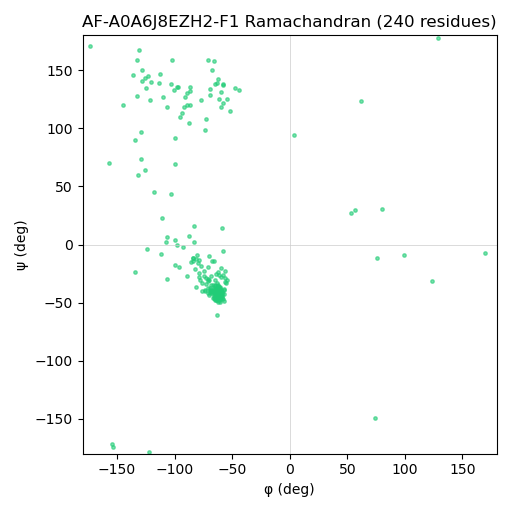YS A 1 190 ? 3.617 -3.277 -23.547 1.00 95.94 190 LYS A O 1
ATOM 1571 N N . TYR A 1 191 ? 4.686 -4.658 -24.969 1.00 96.06 191 TYR A N 1
ATOM 1572 C CA . TYR A 1 191 ? 6.036 -4.225 -24.630 1.00 96.06 191 TYR A CA 1
ATOM 1573 C C . TYR A 1 191 ? 6.884 -3.972 -25.871 1.00 96.06 191 TYR A C 1
ATOM 1575 O O . TYR A 1 191 ? 6.786 -4.685 -26.874 1.00 96.06 191 TYR A O 1
ATOM 1583 N N . THR A 1 192 ? 7.765 -2.985 -25.744 1.00 94.94 192 THR A N 1
ATOM 1584 C CA . THR A 1 192 ? 8.868 -2.731 -26.663 1.00 94.94 192 THR A CA 1
ATOM 1585 C C . THR A 1 192 ? 10.187 -2.810 -25.903 1.00 94.94 192 THR A C 1
ATOM 1587 O O . THR A 1 192 ? 10.299 -2.321 -24.782 1.00 94.94 192 THR A O 1
ATOM 1590 N N . GLY A 1 193 ? 11.199 -3.409 -26.511 1.00 94.94 193 GLY A N 1
ATOM 1591 C CA . GLY A 1 193 ? 12.574 -3.444 -26.037 1.00 94.94 193 GLY A CA 1
ATOM 1592 C C . GLY A 1 193 ? 13.460 -2.668 -26.992 1.00 94.94 193 GLY A C 1
ATOM 1593 O O . GLY A 1 193 ? 13.282 -2.753 -28.203 1.00 94.94 193 GLY A O 1
ATOM 1594 N N . LEU A 1 194 ? 14.398 -1.906 -26.448 1.00 94.31 194 LEU A N 1
ATOM 1595 C CA . LEU A 1 194 ? 15.421 -1.215 -27.218 1.00 94.31 194 LEU A CA 1
ATOM 1596 C C . LEU A 1 194 ? 16.758 -1.892 -26.931 1.00 94.31 194 LEU A C 1
ATOM 1598 O O . LEU A 1 194 ? 17.103 -2.073 -25.761 1.00 94.31 194 LEU A O 1
ATOM 1602 N N . GLN A 1 195 ? 17.470 -2.299 -27.982 1.00 94.00 195 GLN A N 1
ATOM 1603 C CA . GLN A 1 195 ? 18.725 -3.040 -27.875 1.00 94.00 195 GLN A CA 1
ATOM 1604 C C . GLN A 1 195 ? 19.830 -2.399 -28.703 1.00 94.00 195 GLN A C 1
ATOM 1606 O O . GLN A 1 195 ? 19.619 -2.003 -29.851 1.00 94.00 195 GLN A O 1
ATOM 1611 N N . ALA A 1 196 ? 21.039 -2.404 -28.139 1.00 92.19 196 ALA A N 1
ATOM 1612 C CA . ALA A 1 196 ? 22.269 -2.019 -28.822 1.00 92.19 196 ALA A CA 1
ATOM 1613 C C . ALA A 1 196 ? 22.213 -0.626 -29.488 1.00 92.19 196 ALA A C 1
ATOM 1615 O O . ALA A 1 196 ? 22.888 -0.398 -30.486 1.00 92.19 196 ALA A O 1
ATOM 1616 N N . GLY A 1 197 ? 21.390 0.294 -28.973 1.00 88.31 197 GLY A N 1
ATOM 1617 C CA . GLY A 1 197 ? 21.242 1.642 -29.528 1.00 88.31 197 GLY A CA 1
ATOM 1618 C C . GLY A 1 197 ? 20.416 1.743 -30.818 1.00 88.31 197 GLY A C 1
ATOM 1619 O O . GLY A 1 197 ? 20.062 2.851 -31.200 1.00 88.31 197 GLY A O 1
ATOM 1620 N N . ALA A 1 198 ? 20.083 0.635 -31.485 1.00 87.31 198 ALA A N 1
ATOM 1621 C CA . ALA A 1 198 ? 19.554 0.686 -32.852 1.00 87.31 198 ALA A CA 1
ATOM 1622 C C . ALA A 1 198 ? 18.331 -0.207 -33.117 1.00 87.31 198 ALA A C 1
ATOM 1624 O O . ALA A 1 198 ? 17.561 0.061 -34.040 1.00 87.31 198 ALA A O 1
ATOM 1625 N N . ALA A 1 199 ? 18.134 -1.265 -32.327 1.00 90.31 199 ALA A N 1
ATOM 1626 C CA . ALA A 1 199 ? 17.092 -2.252 -32.583 1.00 90.31 199 ALA A CA 1
ATOM 1627 C C . ALA A 1 199 ? 15.862 -2.024 -31.696 1.00 90.31 199 ALA A C 1
ATOM 1629 O O . ALA A 1 199 ? 15.986 -1.902 -30.475 1.00 90.31 199 ALA A O 1
ATOM 1630 N N . CYS A 1 200 ? 14.674 -2.060 -32.305 1.00 93.12 200 CYS A N 1
ATOM 1631 C CA . CYS A 1 200 ? 13.396 -2.171 -31.601 1.00 93.12 200 CYS A CA 1
ATOM 1632 C C . CYS A 1 200 ? 12.938 -3.636 -31.609 1.00 93.12 200 CYS A C 1
ATOM 1634 O O . CYS A 1 200 ? 12.981 -4.297 -32.647 1.00 93.12 200 CYS A O 1
ATOM 1636 N N . LEU A 1 201 ? 12.472 -4.144 -30.472 1.00 94.62 201 LEU A N 1
ATOM 1637 C CA . LEU A 1 201 ? 11.911 -5.485 -30.341 1.00 94.62 201 LEU A CA 1
ATOM 1638 C C . LEU A 1 201 ? 10.510 -5.408 -29.738 1.00 94.62 201 LEU A C 1
ATOM 1640 O O . LEU A 1 201 ? 10.329 -4.733 -28.734 1.00 94.62 201 LEU A O 1
ATOM 1644 N N . CYS A 1 202 ? 9.534 -6.123 -30.286 1.00 95.31 202 CYS A N 1
ATOM 1645 C CA . CYS A 1 202 ? 8.158 -6.135 -29.794 1.00 95.31 202 CYS A CA 1
ATOM 1646 C C . CYS A 1 202 ? 7.786 -7.498 -29.200 1.00 95.31 202 CYS A C 1
ATOM 1648 O O . CYS A 1 202 ? 8.233 -8.553 -29.666 1.00 95.31 202 CYS A O 1
ATOM 1650 N N . GLY A 1 203 ? 6.939 -7.496 -28.172 1.00 95.12 203 GLY A N 1
ATOM 1651 C CA . GLY A 1 203 ? 6.413 -8.730 -27.600 1.00 95.12 203 GLY A CA 1
ATOM 1652 C C . GLY A 1 203 ? 5.343 -8.509 -26.537 1.00 95.12 203 GLY A C 1
ATOM 1653 O O . GLY A 1 203 ? 5.082 -7.393 -26.094 1.00 95.12 203 GLY A O 1
ATOM 1654 N N . ASN A 1 204 ? 4.705 -9.608 -26.135 1.00 95.44 204 ASN A N 1
ATOM 1655 C CA . ASN A 1 204 ? 3.573 -9.596 -25.201 1.00 95.44 204 ASN A CA 1
ATOM 1656 C C . ASN A 1 204 ? 3.881 -10.230 -23.841 1.00 95.44 204 ASN A C 1
ATOM 1658 O O . ASN A 1 204 ? 3.070 -10.114 -22.922 1.00 95.44 204 ASN A O 1
ATOM 1662 N N . THR A 1 205 ? 5.049 -10.857 -23.706 1.00 92.69 205 THR A N 1
ATOM 1663 C CA . THR A 1 205 ? 5.476 -11.565 -22.499 1.00 92.69 205 THR A CA 1
ATOM 1664 C C . THR A 1 205 ? 6.771 -10.952 -21.996 1.00 92.69 205 THR A C 1
ATOM 1666 O O . THR A 1 205 ? 7.734 -10.868 -22.750 1.00 92.69 205 THR A O 1
ATOM 1669 N N . LEU A 1 206 ? 6.764 -10.524 -20.733 1.00 90.25 206 LEU A N 1
ATOM 1670 C CA . LEU A 1 206 ? 7.930 -9.967 -20.038 1.00 90.25 206 LEU A CA 1
ATOM 1671 C C . LEU A 1 206 ? 8.520 -10.938 -19.007 1.00 90.25 206 LEU A C 1
ATOM 1673 O O . LEU A 1 206 ? 9.706 -10.886 -18.698 1.00 90.25 206 LEU A O 1
ATOM 1677 N N . ILE A 1 207 ? 7.680 -11.801 -18.430 1.00 89.00 207 ILE A N 1
ATOM 1678 C CA . ILE A 1 207 ? 8.098 -12.751 -17.400 1.00 89.00 207 ILE A CA 1
ATOM 1679 C C . ILE A 1 207 ? 8.590 -14.010 -18.104 1.00 89.00 207 ILE A C 1
ATOM 1681 O O . ILE A 1 207 ? 7.794 -14.800 -18.611 1.00 89.00 207 ILE A O 1
ATOM 1685 N N . ASN A 1 208 ? 9.907 -14.179 -18.141 1.00 88.75 208 ASN A N 1
ATOM 1686 C CA . ASN A 1 208 ? 10.554 -15.386 -18.626 1.00 88.75 208 ASN A CA 1
ATOM 1687 C C . ASN A 1 208 ? 11.825 -15.645 -17.792 1.00 88.75 208 ASN 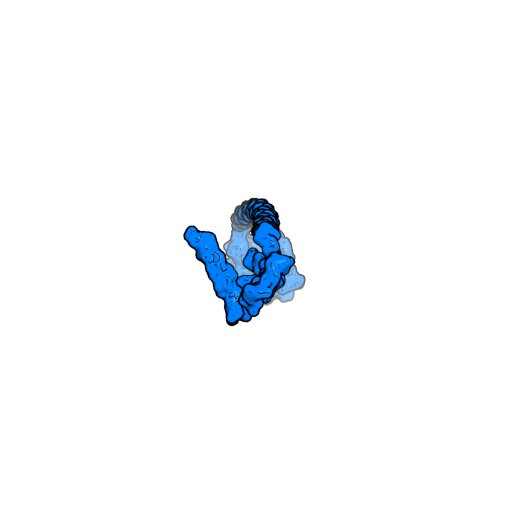A C 1
ATOM 1689 O O . ASN A 1 208 ? 12.719 -14.798 -17.800 1.00 88.75 208 ASN A O 1
ATOM 1693 N N . PRO A 1 209 ? 11.939 -16.793 -17.094 1.00 90.56 209 PRO A N 1
ATOM 1694 C CA . PRO A 1 209 ? 13.119 -17.121 -16.291 1.00 90.56 209 PRO A CA 1
ATOM 1695 C C . PRO A 1 209 ? 14.445 -17.106 -17.069 1.00 90.56 209 PRO A C 1
ATOM 1697 O O . PRO A 1 209 ? 15.484 -16.805 -16.490 1.00 90.56 209 PRO A O 1
ATOM 1700 N N . SER A 1 210 ? 14.426 -17.386 -18.377 1.00 93.38 210 SER A N 1
ATOM 1701 C CA . SER A 1 210 ? 15.614 -17.329 -19.243 1.00 93.38 210 SER A CA 1
ATOM 1702 C C . SER A 1 210 ? 16.098 -15.898 -19.513 1.00 93.38 210 SER A C 1
ATOM 1704 O O . SER A 1 210 ? 17.263 -15.696 -19.860 1.00 93.38 210 SER A O 1
ATOM 1706 N N . TYR A 1 211 ? 15.229 -14.904 -19.314 1.00 95.69 211 TYR A N 1
ATOM 1707 C CA . TYR A 1 211 ? 15.477 -13.487 -19.583 1.00 95.69 211 TYR A CA 1
ATOM 1708 C C . TYR A 1 211 ? 15.208 -12.634 -18.336 1.00 95.69 211 TYR A C 1
ATOM 1710 O O . TYR A 1 211 ? 14.287 -11.813 -18.328 1.00 95.69 211 TYR A O 1
ATOM 1718 N N . PRO A 1 212 ? 15.983 -12.827 -17.253 1.00 95.94 212 PRO A N 1
ATOM 1719 C CA . PRO A 1 212 ? 15.766 -12.108 -16.008 1.00 95.94 212 PRO A CA 1
ATOM 1720 C C . PRO A 1 212 ? 16.035 -10.606 -16.162 1.00 95.94 212 PRO A C 1
ATOM 1722 O O . PRO A 1 212 ? 16.783 -10.158 -17.042 1.00 95.94 212 PRO A O 1
ATOM 1725 N N . ARG A 1 213 ? 15.443 -9.832 -15.248 1.00 96.19 213 ARG A N 1
ATOM 1726 C CA . ARG A 1 213 ? 15.810 -8.431 -15.024 1.00 96.19 213 ARG A CA 1
ATOM 1727 C C . ARG A 1 213 ? 17.248 -8.371 -14.505 1.00 96.19 213 ARG A C 1
ATOM 1729 O O . ARG A 1 213 ? 17.627 -9.176 -13.658 1.00 96.19 213 ARG A O 1
ATOM 1736 N N . VAL A 1 214 ? 18.019 -7.416 -14.999 1.00 96.50 214 VAL A N 1
ATOM 1737 C CA . VAL A 1 214 ? 19.400 -7.145 -14.582 1.00 96.50 214 VAL A CA 1
ATOM 1738 C C . VAL A 1 214 ? 19.527 -5.702 -14.085 1.00 96.50 214 VAL A C 1
ATOM 1740 O O . VAL A 1 214 ? 18.529 -4.978 -14.024 1.00 96.50 214 VAL A O 1
ATOM 1743 N N . LEU A 1 215 ? 20.732 -5.280 -13.694 1.00 94.75 215 LEU A N 1
ATOM 1744 C CA . LEU A 1 215 ? 20.960 -3.903 -13.255 1.00 94.75 215 LEU A CA 1
ATOM 1745 C C . LEU A 1 215 ? 20.688 -2.921 -14.401 1.00 94.75 215 LEU A C 1
ATOM 1747 O O . LEU A 1 215 ? 21.092 -3.153 -15.539 1.00 94.75 215 LEU A O 1
ATOM 1751 N N . ASP A 1 216 ? 20.045 -1.790 -14.098 1.00 93.00 216 ASP A N 1
ATOM 1752 C CA . ASP A 1 216 ? 19.754 -0.762 -15.108 1.00 93.00 216 ASP A CA 1
ATOM 1753 C C . ASP A 1 216 ? 21.036 -0.180 -15.731 1.00 93.00 216 ASP A C 1
ATOM 1755 O O . ASP A 1 216 ? 21.030 0.214 -16.894 1.00 93.00 216 ASP A O 1
ATOM 1759 N N . SER A 1 217 ? 22.159 -0.216 -15.004 1.00 93.12 217 SER A N 1
ATOM 1760 C CA . SER A 1 217 ? 23.484 0.170 -15.502 1.00 93.12 217 SER A CA 1
ATOM 1761 C C .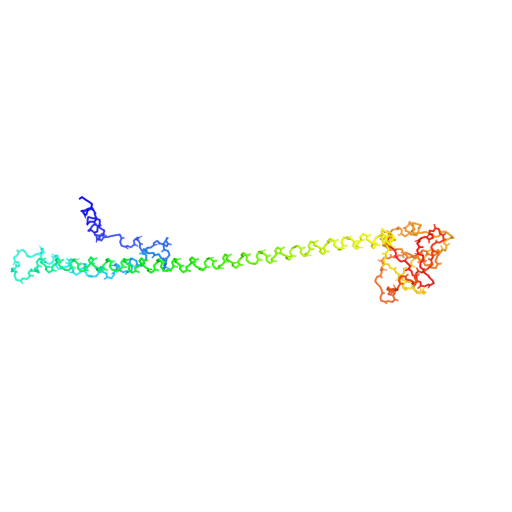 SER A 1 217 ? 24.038 -0.747 -16.599 1.00 93.12 217 SER A C 1
ATOM 1763 O O . SER A 1 217 ? 24.982 -0.358 -17.280 1.00 93.12 217 SER A O 1
ATOM 1765 N N . GLU A 1 218 ? 23.469 -1.938 -16.811 1.00 96.50 218 GLU A N 1
ATOM 1766 C CA . GLU A 1 218 ? 23.820 -2.802 -17.948 1.00 96.50 218 GLU A CA 1
ATOM 1767 C C . GLU A 1 218 ? 23.131 -2.367 -19.249 1.00 96.50 218 GLU A C 1
ATOM 1769 O O . GLU A 1 218 ? 23.546 -2.772 -20.331 1.00 96.50 218 GLU A O 1
ATOM 1774 N N . CYS A 1 219 ? 22.096 -1.530 -19.163 1.00 95.44 219 CYS A N 1
ATOM 1775 C CA . CYS A 1 219 ? 21.451 -0.882 -20.298 1.00 95.44 219 CYS A CA 1
ATOM 1776 C C . CYS A 1 219 ? 21.977 0.554 -20.420 1.00 95.44 219 CYS A C 1
ATOM 1778 O O . CYS A 1 219 ? 21.265 1.513 -20.140 1.00 95.44 219 CYS A O 1
ATOM 1780 N N . ASN A 1 220 ? 23.247 0.696 -20.793 1.00 92.50 220 ASN A N 1
ATOM 1781 C CA . ASN A 1 220 ? 23.996 1.955 -20.734 1.00 92.50 220 ASN A CA 1
ATOM 1782 C C . ASN A 1 220 ? 24.256 2.622 -22.093 1.00 92.50 220 ASN A C 1
ATOM 1784 O O . ASN A 1 220 ? 24.996 3.605 -22.144 1.00 92.50 220 ASN A O 1
ATOM 1788 N N . LEU A 1 221 ? 23.690 2.115 -23.193 1.00 92.75 221 LEU A N 1
ATOM 1789 C CA . LEU A 1 221 ? 23.820 2.781 -24.487 1.00 92.75 221 LEU A CA 1
ATOM 1790 C C . LEU A 1 221 ? 22.720 3.829 -24.651 1.00 92.75 221 LEU A C 1
ATOM 1792 O O . LEU A 1 221 ? 21.545 3.457 -24.655 1.00 92.75 221 LEU A O 1
ATOM 1796 N N . PRO A 1 222 ? 23.052 5.117 -24.838 1.00 90.38 222 PRO A N 1
ATOM 1797 C CA . PRO A 1 222 ? 22.051 6.131 -25.122 1.00 90.38 222 PRO A CA 1
ATOM 1798 C C . PRO A 1 222 ? 21.418 5.908 -26.499 1.00 90.38 222 PRO A C 1
ATOM 1800 O O . PRO A 1 222 ? 22.046 5.397 -27.429 1.00 90.38 222 PRO A O 1
ATOM 1803 N N . CYS A 1 223 ? 20.161 6.311 -26.644 1.00 89.94 223 CYS A N 1
ATOM 1804 C CA . CYS A 1 223 ? 19.468 6.292 -27.923 1.00 89.94 223 CYS A CA 1
ATOM 1805 C C . CYS A 1 223 ? 20.059 7.349 -28.877 1.00 89.94 223 CYS A C 1
ATOM 1807 O O . CYS A 1 223 ? 20.100 8.523 -28.506 1.00 89.94 223 CYS A O 1
ATOM 1809 N N . PRO A 1 224 ? 20.437 7.003 -30.124 1.00 88.25 224 PRO A N 1
ATOM 1810 C CA . PRO A 1 224 ? 21.011 7.955 -31.080 1.00 88.25 224 PRO A CA 1
ATOM 1811 C C . PRO A 1 224 ? 20.100 9.139 -31.423 1.00 88.25 224 PRO A C 1
ATOM 1813 O O . PRO A 1 224 ? 20.592 10.203 -31.778 1.00 88.25 224 PRO A O 1
ATOM 1816 N N . GLY A 1 225 ? 18.774 8.969 -31.350 1.00 86.81 225 GLY A N 1
ATOM 1817 C CA . GLY A 1 225 ? 17.810 10.053 -31.568 1.00 86.81 225 GLY A CA 1
ATOM 1818 C C . GLY A 1 225 ? 17.276 10.702 -30.285 1.00 86.81 225 GLY A C 1
ATOM 1819 O O . GLY A 1 225 ? 16.420 11.577 -30.375 1.00 86.81 225 GLY A O 1
ATOM 1820 N N . GLU A 1 226 ? 17.702 10.245 -29.102 1.00 86.12 226 GLU A N 1
ATOM 1821 C CA . GLU A 1 226 ? 17.159 10.666 -27.802 1.00 86.12 226 GLU A CA 1
ATOM 1822 C C . GLU A 1 226 ? 18.196 10.434 -26.679 1.00 86.12 226 GLU A C 1
ATOM 1824 O O . GLU A 1 226 ? 18.054 9.539 -25.848 1.00 86.12 226 GLU A O 1
ATOM 1829 N N . TYR A 1 227 ? 19.273 11.228 -26.660 1.00 82.50 227 TYR A N 1
ATOM 1830 C CA . TYR A 1 227 ? 20.479 10.971 -25.848 1.00 82.50 227 TYR A CA 1
ATOM 1831 C C . TYR A 1 227 ? 20.275 10.886 -24.325 1.00 82.50 227 TYR A C 1
ATOM 1833 O O . TYR A 1 227 ? 21.105 10.311 -23.627 1.00 82.50 227 TYR A O 1
ATOM 1841 N N . PHE A 1 228 ? 19.181 11.434 -23.792 1.00 82.56 228 PHE A N 1
ATOM 1842 C CA . PHE A 1 228 ? 18.838 11.358 -22.365 1.00 82.56 228 PHE A CA 1
ATOM 1843 C C . PHE A 1 228 ? 18.130 10.048 -21.977 1.00 82.56 228 PHE A C 1
ATOM 1845 O O . PHE A 1 228 ? 17.736 9.872 -20.823 1.00 82.56 228 PHE A O 1
ATOM 1852 N N . ARG A 1 229 ? 17.945 9.126 -22.927 1.00 86.25 229 ARG A N 1
ATOM 1853 C CA . ARG A 1 229 ? 17.292 7.834 -22.721 1.00 86.25 229 ARG A CA 1
ATOM 1854 C C . ARG A 1 229 ? 18.212 6.692 -23.127 1.00 86.25 229 ARG A C 1
ATOM 1856 O O . ARG A 1 229 ? 18.949 6.792 -24.103 1.00 86.25 229 ARG A O 1
ATOM 1863 N N . MET A 1 230 ? 18.121 5.585 -22.396 1.00 89.06 230 MET A N 1
ATOM 1864 C CA . MET A 1 230 ? 18.910 4.385 -22.659 1.00 89.06 230 MET A CA 1
ATOM 1865 C C . MET A 1 230 ? 18.185 3.411 -23.595 1.00 89.06 230 MET A C 1
ATOM 1867 O O . MET A 1 230 ? 17.066 2.976 -23.322 1.00 89.06 230 MET A O 1
ATOM 1871 N N . CYS A 1 231 ? 18.867 3.016 -24.665 1.00 91.81 231 CYS A N 1
ATOM 1872 C CA . CYS A 1 231 ? 18.461 2.076 -25.706 1.00 91.81 231 CYS A CA 1
ATOM 1873 C C . CYS A 1 2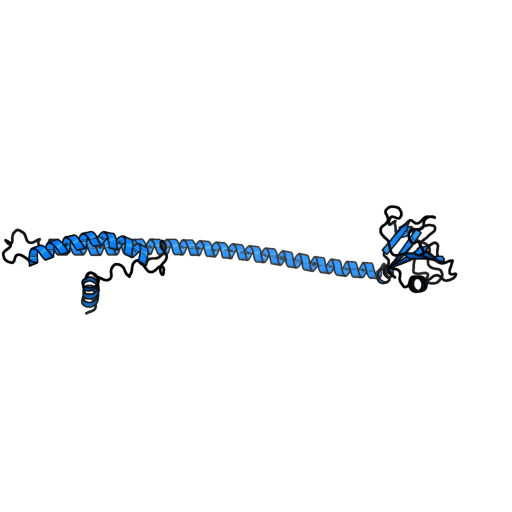31 ? 19.135 0.695 -25.539 1.00 91.81 231 CYS A C 1
ATOM 1875 O O . CYS A 1 231 ? 19.606 0.078 -26.503 1.00 91.81 231 CYS A O 1
ATOM 1877 N N . GLY A 1 232 ? 19.182 0.206 -24.300 1.00 94.12 232 GLY A N 1
ATOM 1878 C CA . GLY A 1 232 ? 19.725 -1.101 -23.950 1.00 94.12 232 GLY A CA 1
ATOM 1879 C C . GLY A 1 232 ? 21.248 -1.163 -23.999 1.00 94.12 232 GLY A C 1
ATOM 1880 O O . GLY A 1 232 ? 21.940 -0.182 -23.749 1.00 94.12 232 GLY A O 1
ATOM 1881 N N . ALA A 1 233 ? 21.765 -2.345 -24.314 1.00 95.56 233 ALA A N 1
ATOM 1882 C CA . ALA A 1 233 ? 23.162 -2.596 -24.661 1.00 95.56 233 ALA A CA 1
ATOM 1883 C C . ALA A 1 233 ? 23.246 -3.856 -25.536 1.00 95.56 233 ALA A C 1
ATOM 1885 O O . ALA A 1 233 ? 22.224 -4.399 -25.969 1.00 95.56 233 ALA A O 1
ATOM 1886 N N . ARG A 1 234 ? 24.453 -4.353 -25.825 1.00 94.44 234 ARG A N 1
ATOM 1887 C CA . ARG A 1 234 ? 24.609 -5.640 -26.519 1.00 94.44 234 ARG A CA 1
ATOM 1888 C C . ARG A 1 234 ? 23.963 -6.744 -25.674 1.00 94.44 234 ARG A C 1
ATOM 1890 O O . ARG A 1 234 ? 24.387 -6.981 -24.548 1.00 94.44 234 ARG A O 1
ATOM 1897 N N . TRP A 1 235 ? 22.943 -7.411 -26.220 1.00 95.31 235 TRP A N 1
ATOM 1898 C CA . TRP A 1 235 ? 22.175 -8.454 -25.518 1.00 95.31 235 TRP A CA 1
ATOM 1899 C C . TRP A 1 235 ? 21.545 -7.992 -24.192 1.00 95.31 235 TRP A C 1
ATOM 1901 O O . TRP A 1 235 ? 21.378 -8.775 -23.250 1.00 95.31 235 TRP A O 1
ATOM 1911 N N . ARG A 1 236 ? 21.212 -6.700 -24.111 1.00 97.44 236 ARG A N 1
ATOM 1912 C CA . ARG A 1 236 ? 20.455 -6.090 -23.019 1.00 97.44 236 ARG A CA 1
ATOM 1913 C C . ARG A 1 236 ? 19.359 -5.221 -23.600 1.00 97.44 236 ARG A C 1
ATOM 1915 O O . ARG A 1 236 ? 19.629 -4.370 -24.445 1.00 97.44 236 ARG A O 1
ATOM 1922 N N . ASN A 1 237 ? 18.138 -5.448 -23.141 1.00 96.12 237 ASN A N 1
ATOM 1923 C CA . ASN A 1 237 ? 16.962 -4.736 -23.609 1.00 96.12 237 ASN A CA 1
ATOM 1924 C C . ASN A 1 237 ? 16.514 -3.752 -22.535 1.00 96.12 237 ASN A C 1
ATOM 1926 O O . ASN A 1 237 ? 16.105 -4.180 -21.454 1.00 96.12 237 ASN A O 1
ATOM 1930 N N . SER A 1 238 ? 16.522 -2.457 -22.853 1.00 95.50 238 SER A N 1
ATOM 1931 C CA . SER A 1 238 ? 15.723 -1.486 -22.103 1.00 95.50 238 SER A CA 1
ATOM 1932 C C . SER A 1 238 ? 14.263 -1.713 -22.480 1.00 95.50 238 SER A C 1
ATOM 1934 O O . SER A 1 2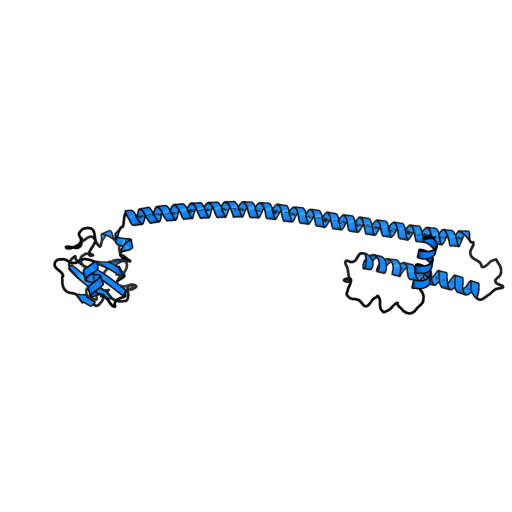38 ? 13.877 -1.419 -23.615 1.00 95.50 238 SER A O 1
ATOM 1936 N N . ILE A 1 239 ? 13.457 -2.276 -21.578 1.00 95.62 239 ILE A N 1
ATOM 1937 C CA . ILE A 1 239 ? 12.057 -2.609 -21.872 1.00 95.62 239 ILE A CA 1
ATOM 1938 C C . ILE A 1 239 ? 11.125 -1.507 -21.379 1.00 95.62 239 ILE A C 1
ATOM 1940 O O . ILE A 1 239 ? 11.229 -1.046 -20.245 1.00 95.62 239 ILE A O 1
ATOM 1944 N N . TYR A 1 240 ? 10.168 -1.139 -22.225 1.00 94.38 240 TYR A N 1
ATOM 1945 C CA . TYR A 1 240 ? 9.112 -0.178 -21.945 1.00 94.38 240 TYR A CA 1
ATOM 1946 C C . TYR A 1 240 ? 7.744 -0.772 -22.282 1.00 94.38 240 TYR A C 1
ATOM 1948 O O . TYR A 1 240 ? 7.605 -1.583 -23.201 1.00 94.38 240 TYR A O 1
ATOM 1956 N N . ARG A 1 241 ? 6.710 -0.338 -21.561 1.00 94.00 241 ARG A N 1
ATOM 1957 C CA . ARG A 1 241 ? 5.317 -0.556 -21.962 1.00 94.00 241 ARG A CA 1
ATOM 1958 C C . ARG A 1 241 ? 5.010 0.285 -23.203 1.00 94.00 241 ARG A C 1
ATOM 1960 O O . ARG A 1 241 ? 5.379 1.462 -23.234 1.00 94.00 241 ARG A O 1
ATOM 1967 N N . VAL A 1 242 ? 4.366 -0.315 -24.203 1.00 90.81 242 VAL A N 1
ATOM 1968 C CA . VAL A 1 242 ? 3.882 0.402 -25.400 1.00 90.81 242 VAL A CA 1
ATOM 1969 C C . VAL A 1 242 ? 2.694 1.274 -25.031 1.00 90.81 242 VAL A C 1
ATOM 1971 O O . VAL A 1 242 ? 1.803 0.772 -24.310 1.00 90.81 242 VAL A O 1
#

Sequence (242 aa):
MWIQIVLCCLINLCCSEKRENFLGSDKYGKGDSILWYILQKLHHDDKRIDEIQKSVHEIQKNPNLDSEKIPDKNEVNNGFKKIITDIRTNITLVRTKYESDSNRKQKQLDLIQATQKRETAANKNQDKTISDLEKEIRELKHTVNKQHPWIKDGYMGCFKDDGNRHLKYRIADLSHTTLLKCKQHCRGFKYTGLQAGAACLCGNTLINPSYPRVLDSECNLPCPGEYFRMCGARWRNSIYRV